Protein AF-A0A2S7PWW0-F1 (afdb_monomer_lite)

Sequence (253 aa):
MRLSTRMGTGMVILLAWMSMGLIGGAHTRVTLGTVRDLTNTTEWCRGRIEEVGGVGWRLRGEGGDGEEGEGAGWMGGGGKAEEQVVLVGRGNDEDAVGVQGDGDGDDERDGVEDTISSVLRILCSDMLLELNKPLSSASSSPAPADQLQEQPNCPLIRKEFSLFLAQTTKFLYAIQERQMRFAWKGDSLVVRELRWLQGLWASRRGNTQDRSFIEQQMELYKGTKCFTNMNREVLRKDVEVVEYLNDLIEMFW

Secondary structure (DSSP, 8-state):
--------SSSSSSSTTSS------------HHHHHHHHHHHHHHHHHHHHSS---------------------------------------------------SHHHHHHHHHHHHHHHHHHHHHHHHHHHS-----------S--------HHHHHHHHHHHHHHHHHHHHHHHHHHHHH---TT-HHHHHHHHHHHHHH-STTSTT---HHHHHHHHHHHHT--S-HIIIIIHHHHHHHHHHHHHHHTT-

Radius of gyration: 26.11 Å; chains: 1; bounding box: 80×60×74 Å

pLDDT: mean 71.91, std 26.62, range [25.7, 98.31]

Structure (mmCIF, N/CA/C/O backbone):
data_AF-A0A2S7PWW0-F1
#
_entry.id   AF-A0A2S7PWW0-F1
#
loop_
_atom_site.group_PDB
_atom_site.id
_atom_site.type_symbol
_atom_site.label_atom_id
_atom_site.label_alt_id
_atom_site.label_comp_id
_atom_site.label_asym_id
_atom_site.label_entity_id
_atom_site.label_seq_id
_atom_site.pdbx_PDB_ins_code
_atom_site.Cartn_x
_atom_site.Cartn_y
_atom_site.Cartn_z
_atom_site.occupancy
_atom_site.B_iso_or_equiv
_atom_site.auth_seq_id
_atom_site.auth_comp_id
_atom_site.auth_asym_id
_atom_site.auth_atom_id
_atom_site.pdbx_PDB_model_num
ATOM 1 N N . MET A 1 1 ? -32.211 -18.420 -34.118 1.00 39.75 1 MET A N 1
ATOM 2 C CA . MET A 1 1 ? -30.735 -18.551 -34.154 1.00 39.75 1 MET A CA 1
ATOM 3 C C . MET A 1 1 ? -30.155 -17.726 -33.012 1.00 39.75 1 MET A C 1
ATOM 5 O O . MET A 1 1 ? -30.765 -16.741 -32.629 1.00 39.75 1 MET A O 1
ATOM 9 N N . ARG A 1 2 ? -29.099 -18.244 -32.382 1.00 36.84 2 ARG A N 1
ATOM 10 C CA . ARG A 1 2 ? -28.698 -18.030 -30.979 1.00 36.84 2 ARG A CA 1
ATOM 11 C C . ARG A 1 2 ? -28.266 -16.588 -30.658 1.00 36.84 2 ARG A C 1
ATOM 13 O O . ARG A 1 2 ? -27.340 -16.090 -31.286 1.00 36.84 2 ARG A O 1
ATOM 20 N N . LEU A 1 3 ? -28.864 -15.986 -29.623 1.00 34.38 3 LEU A N 1
ATOM 21 C CA . LEU A 1 3 ? -28.246 -14.900 -28.856 1.00 34.38 3 LEU A CA 1
ATOM 22 C C . LEU A 1 3 ? -27.281 -15.520 -27.839 1.00 34.38 3 LEU A C 1
ATOM 24 O O . LEU A 1 3 ? -27.671 -16.363 -27.034 1.00 34.38 3 LEU A O 1
ATOM 28 N N . SER A 1 4 ? -26.014 -15.127 -27.928 1.00 34.38 4 SER A N 1
ATOM 29 C CA . SER A 1 4 ? -24.939 -15.544 -27.033 1.00 34.38 4 SER A CA 1
ATOM 30 C C . SER A 1 4 ? -24.890 -14.613 -25.824 1.00 34.38 4 SER A C 1
ATOM 32 O O . SER A 1 4 ? -24.342 -13.517 -25.899 1.00 34.38 4 SER A O 1
ATOM 34 N N . THR A 1 5 ? -25.445 -15.055 -24.701 1.00 44.34 5 THR A N 1
ATOM 35 C CA . THR A 1 5 ? -25.232 -14.464 -23.378 1.00 44.34 5 THR A CA 1
ATOM 36 C C . THR A 1 5 ? -23.873 -14.909 -22.839 1.00 44.34 5 THR A C 1
ATOM 38 O O . THR A 1 5 ? -23.678 -16.070 -22.485 1.00 44.34 5 THR A O 1
ATOM 41 N N . ARG A 1 6 ? -22.923 -13.978 -22.743 1.00 45.56 6 ARG A N 1
ATOM 42 C CA . ARG A 1 6 ? -21.735 -14.111 -21.890 1.00 45.56 6 ARG A CA 1
ATOM 43 C C . ARG A 1 6 ? -21.620 -12.845 -21.047 1.00 45.56 6 ARG A C 1
ATOM 45 O O . ARG A 1 6 ? -21.041 -11.856 -21.467 1.00 45.56 6 ARG A O 1
ATOM 52 N N . MET A 1 7 ? -22.213 -12.892 -19.861 1.00 41.06 7 MET A N 1
ATOM 53 C CA . MET A 1 7 ? -21.976 -11.943 -18.778 1.00 41.06 7 MET A CA 1
ATOM 54 C C . MET A 1 7 ? -21.910 -12.732 -17.470 1.00 41.06 7 MET A C 1
ATOM 56 O O . MET A 1 7 ? -22.788 -13.546 -17.198 1.00 41.06 7 MET A O 1
ATOM 60 N N . GLY A 1 8 ? -20.881 -12.453 -16.667 1.00 40.97 8 GLY A N 1
ATOM 61 C CA . GLY A 1 8 ? -20.998 -12.536 -15.213 1.00 40.97 8 GLY A CA 1
ATOM 62 C C . GLY A 1 8 ? -20.497 -13.801 -14.519 1.00 40.97 8 GLY A C 1
ATOM 63 O O . GLY A 1 8 ? -21.229 -14.371 -13.722 1.00 40.97 8 GLY A O 1
ATOM 64 N N . THR A 1 9 ? -19.240 -14.203 -14.719 1.00 42.94 9 THR A N 1
ATOM 65 C CA . THR A 1 9 ? -18.549 -15.116 -13.779 1.00 42.94 9 THR A CA 1
ATOM 66 C C . THR A 1 9 ? -17.606 -14.404 -12.802 1.00 42.94 9 THR A C 1
ATOM 68 O O . THR A 1 9 ? -17.150 -15.030 -11.853 1.00 42.94 9 THR A O 1
ATOM 71 N N . GLY A 1 10 ? -17.361 -13.097 -12.957 1.00 36.00 10 GLY A N 1
ATOM 72 C CA . GLY A 1 10 ? -16.501 -12.327 -12.041 1.00 36.00 10 GLY A CA 1
ATOM 73 C C . GLY A 1 10 ? -17.194 -11.801 -10.775 1.00 36.00 10 GLY A C 1
ATOM 74 O O . GLY A 1 10 ? -16.535 -11.513 -9.786 1.00 36.00 10 GLY A O 1
ATOM 75 N N . MET A 1 11 ? -18.528 -11.708 -10.767 1.00 39.44 11 MET A N 1
ATOM 76 C CA . MET A 1 11 ? -19.278 -10.963 -9.739 1.00 39.44 11 MET A CA 1
ATOM 77 C C . MET A 1 11 ? -19.936 -11.854 -8.666 1.00 39.44 11 MET A C 1
ATOM 79 O O . MET A 1 11 ? -20.638 -11.364 -7.787 1.00 39.44 11 MET A O 1
ATOM 83 N N . VAL A 1 12 ? -19.721 -13.173 -8.716 1.00 41.09 12 VAL A N 1
ATOM 84 C CA . VAL A 1 12 ? -20.363 -14.131 -7.790 1.00 41.09 12 VAL A CA 1
ATOM 85 C C . VAL A 1 12 ? -19.503 -14.411 -6.548 1.00 41.09 12 VAL A C 1
ATOM 87 O O . VAL A 1 12 ? -20.020 -14.855 -5.527 1.00 41.09 12 VAL A O 1
ATOM 90 N N . ILE A 1 13 ? -18.206 -14.084 -6.568 1.00 44.38 13 ILE A N 1
ATOM 91 C CA . ILE A 1 13 ? -17.299 -14.381 -5.443 1.00 44.38 13 ILE A CA 1
ATOM 92 C C . ILE A 1 13 ? -17.417 -13.348 -4.304 1.00 44.38 13 ILE A C 1
ATOM 94 O O . ILE A 1 13 ? -17.147 -13.678 -3.152 1.00 44.38 13 ILE A O 1
ATOM 98 N N . LEU A 1 14 ? -17.915 -12.137 -4.573 1.00 43.81 14 LEU A N 1
ATOM 99 C CA . LEU A 1 14 ? -17.997 -11.071 -3.563 1.00 43.81 14 LEU A CA 1
ATOM 100 C C . LEU A 1 14 ? -19.217 -11.168 -2.628 1.00 43.81 14 LEU A C 1
ATOM 102 O O . LEU A 1 14 ? -19.197 -10.597 -1.542 1.00 43.81 14 LEU A O 1
ATOM 106 N N . LEU A 1 15 ? -20.268 -11.911 -2.995 1.00 42.09 15 LEU A N 1
ATOM 107 C CA . LEU A 1 15 ? -21.519 -11.952 -2.216 1.00 42.09 15 LEU A CA 1
ATOM 108 C C . LEU A 1 15 ? -21.620 -13.128 -1.229 1.00 42.09 15 LEU A C 1
ATOM 110 O O . LEU A 1 15 ? -22.487 -13.114 -0.359 1.00 42.09 15 LEU A O 1
ATOM 114 N N . ALA A 1 16 ? -20.721 -14.114 -1.298 1.00 39.91 16 ALA A N 1
ATOM 115 C CA . ALA A 1 16 ? -20.752 -15.291 -0.420 1.00 39.91 16 ALA A CA 1
ATOM 116 C C . ALA A 1 16 ? -20.093 -15.082 0.965 1.00 39.91 16 ALA A C 1
ATOM 118 O O . ALA A 1 16 ? -20.139 -15.973 1.808 1.00 39.91 16 ALA A O 1
ATOM 119 N N . TRP A 1 17 ? -19.496 -13.914 1.227 1.00 48.19 17 TRP A N 1
ATOM 120 C CA . TRP A 1 17 ? -18.660 -13.667 2.415 1.00 48.19 17 TRP A CA 1
ATOM 121 C C . TRP A 1 17 ? -19.377 -12.994 3.599 1.00 48.19 17 TRP A C 1
ATOM 123 O O . TRP A 1 17 ? -18.786 -12.808 4.658 1.00 48.19 17 TRP A O 1
ATOM 133 N N . MET A 1 18 ? -20.663 -12.662 3.466 1.00 43.97 18 MET A N 1
ATOM 134 C CA . MET A 1 18 ? -21.397 -11.846 4.449 1.00 43.97 18 MET A CA 1
ATOM 135 C C . MET A 1 18 ? -22.146 -12.633 5.545 1.00 43.97 18 MET A C 1
ATOM 137 O O . MET A 1 18 ? -22.865 -12.021 6.330 1.00 43.97 18 MET A O 1
ATOM 141 N N . SER A 1 19 ? -22.026 -13.965 5.640 1.00 38.03 19 SER A N 1
ATOM 142 C CA . SER A 1 19 ? -22.980 -14.763 6.447 1.00 38.03 19 SER A CA 1
ATOM 143 C C . SER A 1 19 ? -22.415 -15.579 7.616 1.00 38.03 19 SER A C 1
ATOM 145 O O . SER A 1 19 ? -23.190 -16.274 8.267 1.00 38.03 19 SER A O 1
ATOM 147 N N . MET A 1 20 ? -21.126 -15.503 7.957 1.00 42.31 20 MET A N 1
ATOM 148 C CA . MET A 1 20 ? -20.597 -16.222 9.131 1.00 42.31 20 MET A CA 1
ATOM 149 C C . MET A 1 20 ? -19.603 -15.374 9.928 1.00 42.31 20 MET A C 1
ATOM 151 O O . MET A 1 20 ? -18.445 -15.240 9.548 1.00 42.31 20 MET A O 1
ATOM 155 N N . GLY A 1 21 ? -20.055 -14.812 11.054 1.00 37.16 21 GLY A N 1
ATOM 156 C CA . GLY A 1 21 ? -19.189 -14.052 11.962 1.00 37.16 21 GLY A CA 1
ATOM 157 C C . GLY A 1 21 ? -19.894 -13.430 13.171 1.00 37.16 21 GLY A C 1
ATOM 158 O O . GLY A 1 21 ? -19.617 -12.285 13.515 1.00 37.16 21 GLY A O 1
ATOM 159 N N . LEU A 1 22 ? -20.823 -14.152 13.804 1.00 46.62 22 LEU A N 1
ATOM 160 C CA . LEU A 1 22 ? -21.421 -13.795 15.097 1.00 46.62 22 LEU A CA 1
ATOM 161 C C . LEU A 1 22 ? -20.889 -14.763 16.166 1.00 46.62 22 LEU A C 1
ATOM 163 O O . LEU A 1 22 ? -21.436 -15.846 16.298 1.00 46.62 22 LEU A O 1
ATOM 167 N N . ILE A 1 23 ? -19.800 -14.366 16.839 1.00 44.88 23 ILE A N 1
ATOM 168 C CA . ILE A 1 23 ? -19.262 -14.699 18.187 1.00 44.88 23 ILE A CA 1
ATOM 169 C C . ILE A 1 23 ? -17.974 -13.837 18.243 1.00 44.88 23 ILE A C 1
ATOM 171 O O . ILE A 1 23 ? -17.085 -14.025 17.427 1.00 44.88 23 ILE A O 1
ATOM 175 N N . GLY A 1 24 ? -17.884 -12.718 18.964 1.00 34.72 24 GLY A N 1
ATOM 176 C CA . GLY A 1 24 ? -17.762 -12.656 20.419 1.00 34.72 24 GLY A CA 1
ATOM 177 C C . GLY A 1 24 ? -16.279 -12.692 20.831 1.00 34.72 24 GLY A C 1
ATOM 178 O O . GLY A 1 24 ? -15.734 -13.776 20.972 1.00 34.72 24 GLY A O 1
ATOM 179 N N . GLY A 1 25 ? -15.646 -11.527 21.044 1.00 35.50 25 GLY A N 1
ATOM 180 C CA . GLY A 1 25 ? -14.338 -11.411 21.719 1.00 35.50 25 GLY A CA 1
ATOM 181 C C . GLY A 1 25 ? -13.192 -10.833 20.871 1.00 35.50 25 GLY A C 1
ATOM 182 O O . GLY A 1 25 ? -12.673 -11.487 19.978 1.00 35.50 25 GLY A O 1
ATOM 183 N N . ALA A 1 26 ? -12.804 -9.599 21.202 1.00 45.72 26 ALA A N 1
ATOM 184 C CA . ALA A 1 26 ? -11.728 -8.767 20.655 1.00 45.72 26 ALA A CA 1
ATOM 185 C C . ALA A 1 26 ? -10.434 -9.488 20.238 1.00 45.72 26 ALA A C 1
ATOM 187 O O . ALA A 1 26 ? -9.599 -9.745 21.100 1.00 45.72 26 ALA A O 1
ATOM 188 N N . HIS A 1 27 ? -10.194 -9.694 18.938 1.00 47.78 27 HIS A N 1
ATOM 189 C CA . HIS A 1 27 ? -8.904 -10.189 18.438 1.00 47.78 27 HIS A CA 1
ATOM 190 C C . HIS A 1 27 ? -8.465 -9.489 17.139 1.00 47.78 27 HIS A C 1
ATOM 192 O O . HIS A 1 27 ? -8.493 -10.077 16.056 1.00 47.78 27 HIS A O 1
ATOM 198 N N . THR A 1 28 ? -8.022 -8.236 17.244 1.00 55.50 28 THR A N 1
ATOM 199 C CA . THR A 1 28 ? -7.294 -7.543 16.165 1.00 55.50 28 THR A CA 1
ATOM 200 C C . THR A 1 28 ? -5.857 -7.329 16.555 1.00 55.50 28 THR A C 1
ATOM 202 O O . THR A 1 28 ? -5.586 -6.756 17.607 1.00 55.50 28 THR A O 1
ATOM 205 N N . ARG A 1 29 ? -4.941 -7.818 15.719 1.00 71.44 29 ARG A N 1
ATOM 206 C CA . ARG A 1 29 ? -3.497 -7.715 15.951 1.00 71.44 29 ARG A CA 1
ATOM 207 C C . ARG A 1 29 ? -2.926 -6.449 15.323 1.00 71.44 29 ARG A C 1
ATOM 209 O O . ARG A 1 29 ? -2.027 -5.853 15.904 1.00 71.44 29 ARG A O 1
ATOM 216 N N . VAL A 1 30 ? -3.506 -5.996 14.208 1.00 80.88 30 VAL A N 1
ATOM 217 C CA . VAL A 1 30 ? -3.310 -4.624 13.731 1.00 80.88 30 VAL A CA 1
ATOM 218 C C . VAL A 1 30 ? -3.832 -3.676 14.806 1.00 80.88 30 VAL A C 1
ATOM 220 O O . VAL A 1 30 ? -5.005 -3.721 15.180 1.00 80.88 30 VAL A O 1
ATOM 223 N N . THR A 1 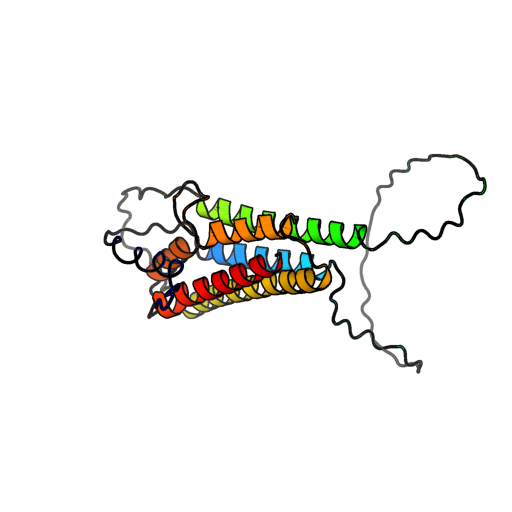31 ? -2.936 -2.846 15.329 1.00 87.00 31 THR A N 1
ATOM 224 C CA . THR A 1 31 ? -3.242 -1.801 16.311 1.00 87.00 31 THR A CA 1
ATOM 225 C C . THR A 1 31 ? -3.231 -0.426 15.646 1.00 87.00 31 THR A C 1
ATOM 227 O O . THR A 1 31 ? -2.768 -0.273 14.519 1.00 87.00 31 THR A O 1
ATOM 230 N N . LEU A 1 32 ? -3.678 0.615 16.355 1.00 87.75 32 LEU A N 1
ATOM 231 C CA . LEU A 1 32 ? -3.484 1.993 15.882 1.00 87.75 32 LEU A CA 1
ATOM 232 C C . LEU A 1 32 ? -1.993 2.337 15.713 1.00 87.75 32 LEU A C 1
ATOM 234 O O . LEU A 1 32 ? -1.643 3.069 14.796 1.00 87.75 32 LEU A O 1
ATOM 238 N N . GLY A 1 33 ? -1.117 1.775 16.560 1.00 87.56 33 GLY A N 1
ATOM 239 C CA . GLY A 1 33 ? 0.337 1.894 16.408 1.00 87.56 33 GLY A CA 1
ATOM 240 C C . GLY A 1 33 ? 0.813 1.282 15.093 1.00 87.56 33 GLY A C 1
ATOM 241 O O . GLY A 1 33 ? 1.437 1.970 14.300 1.00 87.56 33 GLY A O 1
ATOM 242 N N . THR A 1 34 ? 0.376 0.054 14.800 1.00 89.56 34 THR A N 1
ATOM 243 C CA . THR A 1 34 ? 0.642 -0.621 13.522 1.00 89.56 34 THR A CA 1
ATOM 244 C C . THR A 1 34 ? 0.226 0.231 12.320 1.00 89.56 34 THR A C 1
ATOM 246 O O . THR A 1 34 ? 0.978 0.350 11.361 1.00 89.56 34 THR A O 1
ATOM 249 N N . VAL A 1 35 ? -0.963 0.844 12.359 1.00 92.50 35 VAL A N 1
ATOM 250 C CA . VAL A 1 35 ? -1.439 1.704 11.261 1.00 92.50 35 VAL A CA 1
ATOM 251 C C . VAL A 1 35 ? -0.535 2.926 11.088 1.00 92.50 35 VAL A C 1
ATOM 253 O O . VAL A 1 35 ? -0.212 3.281 9.957 1.00 92.50 35 VAL A O 1
ATOM 256 N N . ARG A 1 36 ? -0.080 3.555 12.179 1.00 94.88 36 ARG A N 1
ATOM 257 C CA . ARG A 1 36 ? 0.878 4.674 12.113 1.00 94.88 36 ARG A CA 1
ATOM 258 C C . ARG A 1 36 ? 2.227 4.236 11.552 1.00 94.88 36 ARG A C 1
ATOM 260 O O . ARG A 1 36 ? 2.752 4.917 10.678 1.00 94.88 36 ARG A O 1
ATOM 267 N N . ASP A 1 37 ? 2.753 3.107 12.008 1.00 94.81 37 ASP A N 1
ATOM 268 C CA . ASP A 1 37 ? 4.044 2.588 11.553 1.00 94.81 37 ASP A CA 1
ATOM 269 C C . ASP A 1 37 ? 3.991 2.257 10.059 1.00 94.81 37 ASP A C 1
ATOM 271 O O . ASP A 1 37 ? 4.813 2.752 9.293 1.00 94.81 37 ASP A O 1
ATOM 275 N N . LEU A 1 38 ? 2.947 1.551 9.609 1.00 95.38 38 LEU A N 1
ATOM 276 C CA . LEU A 1 38 ? 2.727 1.277 8.187 1.00 95.38 38 LEU A CA 1
ATOM 277 C C . LEU A 1 38 ? 2.505 2.557 7.373 1.00 95.38 38 LEU A C 1
ATOM 279 O O . LEU A 1 38 ? 2.940 2.622 6.225 1.00 95.38 38 LEU A O 1
ATOM 283 N N . THR A 1 39 ? 1.870 3.588 7.942 1.00 97.44 39 THR A N 1
ATOM 284 C CA . THR A 1 39 ? 1.746 4.907 7.293 1.00 97.44 39 THR A CA 1
ATOM 285 C C . THR A 1 39 ? 3.123 5.519 7.050 1.00 97.44 39 THR A C 1
ATOM 287 O O . THR A 1 39 ? 3.409 5.944 5.932 1.00 97.44 39 THR A O 1
ATOM 290 N N . ASN A 1 40 ? 3.984 5.521 8.070 1.00 97.00 40 ASN A N 1
ATOM 291 C CA . ASN A 1 40 ? 5.337 6.067 7.986 1.00 97.00 40 ASN A CA 1
ATOM 292 C C . ASN A 1 40 ? 6.206 5.264 7.007 1.00 97.00 40 ASN A C 1
ATOM 294 O O . ASN A 1 40 ? 6.883 5.859 6.169 1.00 97.00 40 ASN A O 1
ATOM 298 N N . THR A 1 41 ? 6.147 3.927 7.056 1.00 96.69 41 THR A N 1
ATOM 299 C CA . THR A 1 41 ? 6.836 3.054 6.091 1.00 96.69 41 THR A CA 1
ATOM 300 C C . THR A 1 41 ? 6.363 3.348 4.671 1.00 96.69 41 THR A C 1
ATOM 302 O O . THR A 1 41 ? 7.184 3.536 3.780 1.00 96.69 41 THR A O 1
ATOM 305 N N . THR A 1 42 ? 5.051 3.459 4.452 1.00 96.38 42 THR A N 1
ATOM 306 C CA . THR A 1 42 ? 4.476 3.757 3.130 1.00 96.38 42 THR A CA 1
ATOM 307 C C . THR A 1 42 ? 4.954 5.110 2.597 1.00 96.38 42 THR A C 1
ATOM 309 O O . THR A 1 42 ? 5.324 5.225 1.428 1.00 96.38 42 THR A O 1
ATOM 312 N N . GLU A 1 43 ? 4.981 6.137 3.448 1.00 97.19 43 GLU A N 1
ATOM 313 C CA . GLU A 1 43 ? 5.484 7.463 3.087 1.00 97.19 43 GLU A CA 1
ATOM 314 C C . GLU A 1 43 ? 6.980 7.439 2.745 1.00 97.19 43 GLU A C 1
ATOM 316 O O . GLU A 1 43 ? 7.384 8.015 1.732 1.00 97.19 43 GLU A O 1
ATOM 321 N N . TRP A 1 44 ? 7.789 6.732 3.535 1.00 96.75 44 TRP A N 1
ATOM 322 C CA . TRP A 1 44 ? 9.214 6.548 3.265 1.00 96.75 44 TRP A CA 1
ATOM 323 C C . TRP A 1 44 ? 9.453 5.800 1.944 1.00 96.75 44 TRP A C 1
ATOM 325 O O . TRP A 1 44 ? 10.228 6.264 1.104 1.00 96.75 44 TRP A O 1
ATOM 335 N N . CYS A 1 45 ? 8.739 4.693 1.711 1.00 96.38 45 CYS A N 1
ATOM 336 C CA . CYS A 1 45 ? 8.803 3.926 0.466 1.00 96.38 45 CYS A CA 1
ATOM 337 C C . CYS A 1 45 ? 8.455 4.803 -0.741 1.00 96.38 45 CYS A C 1
ATOM 339 O O . CYS A 1 45 ? 9.155 4.755 -1.749 1.00 96.38 45 CYS A O 1
ATOM 341 N N . ARG A 1 46 ? 7.418 5.645 -0.636 1.00 96.31 46 ARG A N 1
ATOM 342 C CA . ARG A 1 46 ? 7.055 6.604 -1.690 1.00 96.31 46 ARG A CA 1
ATOM 343 C C . ARG A 1 46 ? 8.195 7.575 -1.988 1.00 96.31 46 ARG A C 1
ATOM 345 O O . ARG A 1 46 ? 8.531 7.744 -3.155 1.00 96.31 46 ARG A O 1
ATOM 352 N N . GLY A 1 47 ? 8.807 8.169 -0.961 1.00 94.62 47 GLY A N 1
ATOM 353 C CA . GLY A 1 47 ? 9.937 9.090 -1.137 1.00 94.62 47 GLY A CA 1
ATOM 354 C C . GLY A 1 47 ? 11.086 8.459 -1.929 1.00 94.62 47 GLY A C 1
ATOM 355 O O . GLY A 1 47 ? 11.610 9.068 -2.857 1.00 94.62 47 GLY A O 1
ATOM 356 N N . ARG A 1 48 ? 11.396 7.187 -1.655 1.00 94.62 48 ARG A N 1
ATOM 357 C CA . ARG A 1 48 ? 12.415 6.422 -2.394 1.00 94.62 48 ARG A CA 1
ATOM 358 C C . ARG A 1 48 ? 12.066 6.214 -3.869 1.00 94.62 48 ARG A C 1
ATOM 360 O O . ARG A 1 48 ? 12.958 6.278 -4.706 1.00 94.62 48 ARG A O 1
ATOM 367 N N . ILE A 1 49 ? 10.792 5.983 -4.197 1.00 93.69 49 ILE A N 1
ATOM 368 C CA . ILE A 1 49 ? 10.325 5.882 -5.593 1.00 93.69 49 ILE A CA 1
ATOM 369 C C . ILE A 1 49 ? 10.406 7.242 -6.292 1.00 93.69 49 ILE A C 1
ATOM 371 O O . ILE A 1 49 ? 10.748 7.320 -7.470 1.00 93.69 49 ILE A O 1
ATOM 375 N N . GLU A 1 50 ? 10.083 8.318 -5.578 1.00 91.75 50 GLU A N 1
ATOM 376 C CA . GLU A 1 50 ? 10.106 9.679 -6.116 1.00 91.75 50 GLU A CA 1
ATOM 377 C C . GLU A 1 50 ? 11.530 10.159 -6.440 1.00 91.75 50 GLU A C 1
ATOM 379 O O . GLU A 1 50 ? 11.714 10.879 -7.422 1.00 91.75 50 GLU A O 1
ATOM 384 N N . GLU A 1 51 ? 12.529 9.706 -5.677 1.00 88.69 51 GLU A N 1
ATOM 385 C CA . GLU A 1 51 ? 13.958 9.957 -5.917 1.00 88.69 51 GLU A CA 1
ATOM 386 C C . GLU A 1 51 ? 14.495 9.273 -7.185 1.00 88.69 51 GLU A C 1
ATOM 388 O O . GLU A 1 51 ? 15.437 9.780 -7.795 1.00 88.69 51 GLU A O 1
ATOM 393 N N . VAL A 1 52 ? 13.902 8.148 -7.600 1.00 84.06 52 VAL A N 1
ATOM 394 C CA . VAL A 1 52 ? 14.353 7.368 -8.762 1.00 84.06 52 VAL A CA 1
ATOM 395 C C . VAL A 1 52 ? 13.458 7.573 -9.988 1.00 84.06 52 VAL A C 1
ATOM 397 O O . VAL A 1 52 ? 12.260 7.865 -9.898 1.00 84.06 52 VAL A O 1
ATOM 400 N N . GLY A 1 53 ? 14.050 7.439 -11.176 1.00 63.75 53 GLY A N 1
ATOM 401 C CA . GLY A 1 53 ? 13.322 7.486 -12.448 1.00 63.75 53 GLY A CA 1
ATOM 402 C C . GLY A 1 53 ? 12.783 8.864 -12.830 1.00 63.75 53 GLY A C 1
ATOM 403 O O . GLY A 1 53 ? 11.880 8.956 -13.661 1.00 63.75 53 GLY A O 1
ATOM 404 N N . GLY A 1 54 ? 13.301 9.929 -12.205 1.00 59.41 54 GLY A N 1
ATOM 405 C CA . GLY A 1 54 ? 13.227 11.310 -12.680 1.00 59.41 54 GLY A CA 1
ATOM 406 C C . GLY A 1 54 ? 11.876 11.755 -13.244 1.00 59.41 54 GLY A C 1
ATOM 407 O O . GLY A 1 54 ? 11.851 12.379 -14.299 1.00 59.41 54 GLY A O 1
ATOM 408 N N . VAL A 1 55 ? 10.750 11.468 -12.584 1.00 54.72 55 VAL A N 1
ATOM 409 C CA . VAL A 1 55 ? 9.420 12.003 -12.973 1.00 54.72 55 VAL A CA 1
ATOM 410 C C . VAL A 1 55 ? 9.190 13.385 -12.340 1.00 54.72 55 VAL A C 1
ATOM 412 O O . VAL A 1 55 ? 8.075 13.808 -12.049 1.00 54.72 55 VAL A O 1
ATOM 415 N N . GLY A 1 56 ? 10.282 14.104 -12.074 1.00 42.69 56 GLY A N 1
ATOM 416 C CA . GLY A 1 56 ? 10.231 15.414 -11.463 1.00 42.69 56 GLY A CA 1
ATOM 417 C C . GLY A 1 56 ? 9.548 16.404 -12.394 1.00 42.69 56 GLY A C 1
ATOM 418 O O . GLY A 1 56 ? 10.141 16.852 -13.371 1.00 42.69 56 GLY A O 1
ATOM 419 N N . TRP A 1 57 ? 8.377 16.876 -11.980 1.00 38.28 57 TRP A N 1
ATOM 420 C CA . TRP A 1 57 ? 7.859 18.230 -12.210 1.00 38.28 57 TRP A CA 1
ATOM 421 C C . TRP A 1 57 ? 8.791 19.278 -11.573 1.00 38.28 57 TRP A C 1
ATOM 423 O O . TRP A 1 57 ? 8.368 20.238 -10.931 1.00 38.28 57 TRP A O 1
ATOM 433 N N . ARG A 1 58 ? 10.106 19.112 -11.749 1.00 38.41 58 ARG A N 1
ATOM 434 C CA . ARG A 1 58 ? 11.071 20.163 -11.508 1.00 38.41 58 ARG A CA 1
ATOM 435 C C . ARG A 1 58 ? 10.783 21.164 -12.614 1.00 38.41 58 ARG A C 1
ATOM 437 O O . ARG A 1 58 ? 11.201 20.972 -13.751 1.00 38.41 58 ARG A O 1
ATOM 444 N N . LEU A 1 59 ? 10.044 22.217 -12.273 1.00 38.66 59 LEU A N 1
ATOM 445 C CA . LEU A 1 59 ? 10.166 23.518 -12.917 1.00 38.66 59 LEU A CA 1
ATOM 446 C C . LEU A 1 59 ? 11.643 23.907 -12.811 1.00 38.66 59 LEU A C 1
ATOM 448 O O . LEU A 1 59 ? 12.067 24.647 -11.927 1.00 38.66 59 LEU A O 1
ATOM 452 N N . ARG A 1 60 ? 12.460 23.318 -13.680 1.00 39.12 60 ARG A N 1
ATOM 453 C CA . ARG A 1 60 ? 13.757 23.829 -14.049 1.00 39.12 60 ARG A CA 1
ATOM 454 C C . ARG A 1 60 ? 13.407 25.064 -14.855 1.00 39.12 60 ARG A C 1
ATOM 456 O O . ARG A 1 60 ? 13.187 24.974 -16.055 1.00 39.12 60 ARG A O 1
ATOM 463 N N . GLY A 1 61 ? 13.232 26.175 -14.140 1.00 35.88 61 GLY A N 1
ATOM 464 C CA . GLY A 1 61 ? 13.285 27.492 -14.741 1.00 35.88 61 GLY A CA 1
ATOM 465 C C . GLY A 1 61 ? 14.560 27.523 -15.566 1.00 35.88 61 GLY A C 1
ATOM 466 O O . GLY A 1 61 ? 15.662 27.412 -15.025 1.00 35.88 61 GLY A O 1
ATOM 467 N N . GLU A 1 62 ? 14.379 27.522 -16.879 1.00 39.91 62 GLU A N 1
ATOM 468 C CA . GLU A 1 62 ? 15.423 27.868 -17.819 1.00 39.91 62 GLU A CA 1
ATOM 469 C C . GLU A 1 62 ? 15.968 29.239 -17.423 1.00 39.91 62 GLU A C 1
ATOM 471 O O . GLU A 1 62 ? 15.225 30.124 -16.990 1.00 39.91 62 GLU A O 1
ATOM 476 N N . GLY A 1 63 ? 17.291 29.353 -17.494 1.00 34.94 63 GLY A N 1
ATOM 477 C CA . GLY A 1 63 ? 18.026 30.535 -17.090 1.00 34.94 63 GLY A CA 1
ATOM 478 C C . GLY A 1 63 ? 17.513 31.788 -17.789 1.00 34.94 63 GLY A C 1
ATOM 479 O O . GLY A 1 63 ? 17.384 31.833 -19.010 1.00 34.94 63 GLY A O 1
ATOM 480 N N . GLY A 1 64 ? 17.253 32.806 -16.979 1.00 32.72 64 GLY A N 1
ATOM 481 C CA . GLY A 1 64 ? 17.307 34.196 -17.385 1.00 32.72 64 GLY A CA 1
ATOM 482 C C . GLY A 1 64 ? 18.411 34.844 -16.568 1.00 32.72 64 GLY A C 1
ATOM 483 O O . GLY A 1 64 ? 18.281 34.985 -15.354 1.00 32.72 64 GLY A O 1
ATOM 484 N N . ASP A 1 65 ? 19.508 35.161 -17.238 1.00 43.44 65 ASP A N 1
ATOM 485 C CA . ASP A 1 65 ? 20.631 35.918 -16.703 1.00 43.44 65 ASP A CA 1
ATOM 486 C C . ASP A 1 65 ? 20.135 37.295 -16.231 1.00 43.44 65 ASP A C 1
ATOM 488 O O . ASP A 1 65 ? 19.443 37.989 -16.978 1.00 43.44 65 ASP A O 1
ATOM 492 N N . GLY A 1 66 ? 20.469 37.706 -15.004 1.00 36.06 66 GLY A N 1
ATOM 493 C CA . GLY A 1 66 ? 20.094 39.039 -14.526 1.00 36.06 66 GLY A CA 1
ATOM 494 C C . GLY A 1 66 ? 20.280 39.278 -13.030 1.00 36.06 66 GLY A C 1
ATOM 495 O O . GLY A 1 66 ? 19.356 39.072 -12.259 1.00 36.06 66 GLY A O 1
ATOM 496 N N . GLU A 1 67 ? 21.478 39.759 -12.694 1.00 36.12 67 GLU A N 1
ATOM 497 C CA . GLU A 1 67 ? 21.787 40.773 -11.669 1.00 36.12 67 GLU A CA 1
ATOM 498 C C . GLU A 1 67 ? 21.497 40.527 -10.166 1.00 36.12 67 GLU A C 1
ATOM 500 O O . GLU A 1 67 ? 20.380 40.336 -9.703 1.00 36.12 67 GLU A O 1
ATOM 505 N N . GLU A 1 68 ? 22.612 40.596 -9.426 1.00 38.62 68 GLU A N 1
ATOM 506 C CA . GLU A 1 68 ? 22.871 41.134 -8.079 1.00 38.62 68 GLU A CA 1
ATOM 507 C C . GLU A 1 68 ? 21.703 41.507 -7.142 1.00 38.62 68 GLU A C 1
ATOM 509 O O . GLU A 1 68 ? 20.846 42.327 -7.460 1.00 38.62 68 GLU A O 1
ATOM 514 N N . GLY A 1 69 ? 21.801 41.051 -5.881 1.00 30.22 69 GLY A N 1
ATOM 515 C CA . GLY A 1 69 ? 21.091 41.688 -4.767 1.00 30.22 69 GLY A CA 1
ATOM 516 C C . GLY A 1 69 ? 20.966 40.866 -3.481 1.00 30.22 69 GLY A C 1
ATOM 517 O O . GLY A 1 69 ? 19.947 40.233 -3.258 1.00 30.22 69 GLY A O 1
ATOM 518 N N . GLU A 1 70 ? 22.007 40.924 -2.646 1.00 32.66 70 GLU A N 1
ATOM 519 C CA . GLU A 1 70 ? 21.992 40.951 -1.168 1.00 32.66 70 GLU A CA 1
ATOM 520 C C . GLU A 1 70 ? 21.085 40.001 -0.338 1.00 32.66 70 GLU A C 1
ATOM 522 O O . GLU A 1 70 ? 19.870 40.148 -0.262 1.00 32.66 70 GLU A O 1
ATOM 527 N N . GLY A 1 71 ? 21.730 39.214 0.538 1.00 29.56 71 GLY A N 1
ATOM 528 C CA . GLY A 1 71 ? 21.418 39.312 1.974 1.00 29.56 71 GLY A CA 1
ATOM 529 C C . GLY A 1 71 ? 20.984 38.047 2.734 1.00 29.56 71 GLY A C 1
ATOM 530 O O . GLY A 1 71 ? 19.946 37.462 2.462 1.00 29.56 71 GLY A O 1
ATOM 531 N N . ALA A 1 72 ? 21.744 37.769 3.806 1.00 32.84 72 ALA A N 1
ATOM 532 C CA . ALA A 1 72 ? 21.508 36.853 4.937 1.00 32.84 72 ALA A CA 1
ATOM 533 C C . ALA A 1 72 ? 21.607 35.337 4.635 1.00 32.84 72 ALA A C 1
ATOM 535 O O . ALA A 1 72 ? 20.761 34.754 3.979 1.00 32.84 72 ALA A O 1
ATOM 536 N N . GLY A 1 73 ? 22.600 34.574 5.100 1.00 28.31 73 GLY A N 1
ATOM 537 C CA . GLY A 1 73 ? 23.431 34.721 6.294 1.00 28.31 73 GLY A CA 1
ATOM 538 C C . GLY A 1 73 ? 22.971 33.754 7.386 1.00 28.31 73 GLY A C 1
ATOM 539 O O . GLY A 1 73 ? 22.279 34.177 8.298 1.00 28.31 73 GLY A O 1
ATOM 540 N N . TRP A 1 74 ? 23.388 32.484 7.311 1.00 34.12 74 TRP A N 1
ATOM 541 C CA . TRP A 1 74 ? 23.468 31.576 8.464 1.00 34.12 74 TRP A CA 1
ATOM 542 C C . TRP A 1 74 ? 24.762 30.762 8.369 1.00 34.12 74 TRP A C 1
ATOM 544 O O . TRP A 1 74 ? 24.871 29.783 7.636 1.00 34.12 74 TRP A O 1
ATOM 554 N N . MET A 1 75 ? 25.770 31.236 9.101 1.00 27.31 75 MET A N 1
ATOM 555 C CA . MET A 1 75 ? 26.945 30.468 9.496 1.00 27.31 75 MET A CA 1
ATOM 556 C C . MET A 1 75 ? 26.573 29.511 10.633 1.00 27.31 75 MET A C 1
ATOM 558 O O . MET A 1 75 ? 25.847 29.903 11.544 1.00 27.31 75 MET A O 1
ATOM 562 N N . GLY A 1 76 ? 27.227 28.347 10.674 1.00 28.50 76 GLY A N 1
ATOM 563 C CA . GLY A 1 76 ? 27.878 27.944 11.924 1.00 28.50 76 GLY A CA 1
ATOM 564 C C . GLY A 1 76 ? 27.831 26.468 12.317 1.00 28.50 76 GLY A C 1
ATOM 565 O O . GLY A 1 76 ? 26.893 26.042 12.976 1.00 28.50 76 GLY A O 1
ATOM 566 N N . GLY A 1 77 ? 28.956 25.779 12.070 1.00 26.22 77 GLY A N 1
ATOM 567 C CA . GLY A 1 77 ? 29.518 24.737 12.950 1.00 26.22 77 GLY A CA 1
ATOM 568 C C . GLY A 1 77 ? 29.295 23.292 12.482 1.00 26.22 77 GLY A C 1
ATOM 569 O O . GLY A 1 77 ? 28.163 22.849 12.413 1.00 26.22 77 GLY A O 1
ATOM 570 N N . GLY A 1 78 ? 30.286 22.457 12.153 1.00 25.70 78 GLY A N 1
ATOM 571 C CA . GLY A 1 78 ? 31.735 22.515 12.352 1.00 25.70 78 GLY A CA 1
ATOM 572 C C . GLY A 1 78 ? 32.222 21.353 13.234 1.00 25.70 78 GLY A C 1
ATOM 573 O O . GLY A 1 78 ? 31.957 21.360 14.429 1.00 25.70 78 GLY A O 1
ATOM 574 N N . GLY A 1 79 ? 33.003 20.425 12.654 1.00 27.08 79 GLY A N 1
ATOM 575 C CA . GLY A 1 79 ? 33.989 19.596 13.376 1.00 27.08 79 GLY A CA 1
ATOM 576 C C . GLY A 1 79 ? 33.864 18.070 13.230 1.00 27.08 79 GLY A C 1
ATOM 577 O O . GLY A 1 79 ? 33.062 17.476 13.932 1.00 27.08 79 GLY A O 1
ATOM 578 N N . LYS A 1 80 ? 34.686 17.462 12.346 1.00 30.78 80 LYS A N 1
ATOM 579 C CA . LYS A 1 80 ? 35.813 16.517 12.631 1.00 30.78 80 LYS A CA 1
ATOM 580 C C . LYS A 1 80 ? 35.391 15.060 12.942 1.00 30.78 80 LYS A C 1
ATOM 582 O O . LYS A 1 80 ? 34.469 14.860 13.706 1.00 30.78 80 LYS A O 1
ATOM 587 N N . ALA A 1 81 ? 36.034 13.991 12.465 1.00 31.30 81 ALA A N 1
ATOM 588 C CA . ALA A 1 81 ? 37.254 13.786 11.683 1.00 31.30 81 ALA A CA 1
ATOM 589 C C . ALA A 1 81 ? 37.237 12.367 11.055 1.00 31.30 81 ALA A C 1
ATOM 591 O O . ALA A 1 81 ? 36.602 11.472 11.596 1.00 31.30 81 ALA A O 1
ATOM 592 N N . GLU A 1 82 ? 37.942 12.243 9.924 1.00 31.42 82 GLU A N 1
ATOM 593 C CA . GLU A 1 82 ? 38.811 11.136 9.472 1.00 31.42 82 GLU A CA 1
ATOM 594 C C . GLU A 1 82 ? 38.394 9.666 9.681 1.00 31.42 82 GLU A C 1
ATOM 596 O O . GLU A 1 82 ? 38.402 9.174 10.799 1.00 31.42 82 GLU A O 1
ATOM 601 N N . GLU A 1 83 ? 38.267 8.919 8.572 1.00 29.20 83 GLU A N 1
ATOM 602 C 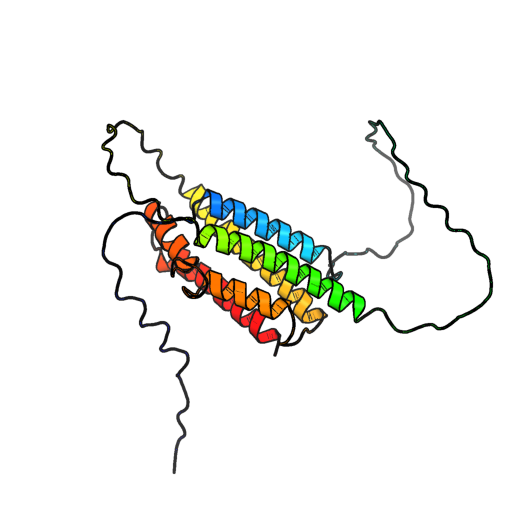CA . GLU A 1 83 ? 39.150 7.766 8.312 1.00 29.20 83 GLU A CA 1
ATOM 603 C C . GLU A 1 83 ? 39.246 7.489 6.796 1.00 29.20 83 GLU A C 1
ATOM 605 O O . GLU A 1 83 ? 38.253 7.236 6.115 1.00 29.20 83 GLU A O 1
ATOM 610 N N . GLN A 1 84 ? 40.465 7.609 6.260 1.00 26.81 84 GLN A N 1
ATOM 611 C CA . GLN A 1 84 ? 40.857 7.211 4.907 1.00 26.81 84 GLN A CA 1
ATOM 612 C C . GLN A 1 84 ? 41.187 5.718 4.893 1.00 26.81 84 GLN A C 1
ATOM 614 O O . GLN A 1 84 ? 41.981 5.264 5.712 1.00 26.81 84 GLN A O 1
ATOM 619 N N . VAL A 1 85 ? 40.732 5.000 3.864 1.00 30.11 85 VAL A N 1
ATOM 620 C CA . VAL A 1 85 ? 41.428 3.799 3.388 1.00 30.11 85 VAL A CA 1
ATOM 621 C C . VAL A 1 85 ? 41.736 3.980 1.909 1.00 30.11 85 VAL A C 1
ATOM 623 O O . VAL A 1 85 ? 40.861 3.997 1.048 1.00 30.11 85 VAL A O 1
ATOM 626 N N . VAL A 1 86 ? 43.028 4.156 1.656 1.00 28.23 86 VAL A N 1
ATOM 627 C CA . VAL A 1 86 ? 43.677 4.192 0.351 1.00 28.23 86 VAL A CA 1
ATOM 628 C C . VAL A 1 86 ? 43.901 2.752 -0.113 1.00 28.23 86 VAL A C 1
ATOM 630 O O . VAL A 1 86 ? 44.550 1.979 0.588 1.00 28.23 86 VAL A O 1
ATOM 633 N N . LEU A 1 87 ? 43.453 2.409 -1.321 1.00 32.69 87 LEU A N 1
ATOM 634 C CA . LEU A 1 87 ? 44.016 1.291 -2.080 1.00 32.69 87 LEU A CA 1
ATOM 635 C C . LEU A 1 87 ? 44.531 1.811 -3.422 1.00 32.69 87 LEU A C 1
ATOM 637 O O . LEU A 1 87 ? 43.775 2.160 -4.323 1.00 32.69 87 LEU A O 1
ATOM 641 N N . VAL A 1 88 ? 45.859 1.887 -3.503 1.00 32.12 88 VAL A N 1
ATOM 642 C CA . VAL A 1 88 ? 46.630 2.193 -4.707 1.00 32.12 88 VAL A CA 1
ATOM 643 C C . VAL A 1 88 ? 46.615 0.969 -5.622 1.00 32.12 88 VAL A C 1
ATOM 645 O O . VAL A 1 88 ? 47.120 -0.088 -5.250 1.00 32.12 88 VAL A O 1
ATOM 648 N N . GLY A 1 89 ? 46.102 1.139 -6.838 1.00 31.16 89 GLY A N 1
ATOM 649 C CA . GLY A 1 89 ? 46.312 0.239 -7.970 1.00 31.16 89 GLY A CA 1
ATOM 650 C C . GLY A 1 89 ? 46.828 1.052 -9.154 1.00 31.16 89 GLY A C 1
ATOM 651 O O . GLY A 1 89 ? 46.133 1.914 -9.673 1.00 31.16 89 GLY A O 1
ATOM 652 N N . ARG A 1 90 ? 48.088 0.820 -9.516 1.00 30.30 90 ARG A N 1
ATOM 653 C CA . ARG A 1 90 ? 48.897 1.533 -10.512 1.00 30.30 90 ARG A CA 1
ATOM 654 C C . ARG A 1 90 ? 48.870 0.768 -11.839 1.00 30.30 90 ARG A C 1
ATOM 656 O O . ARG A 1 90 ? 49.124 -0.432 -11.813 1.00 30.30 90 ARG A O 1
ATOM 663 N N . GLY A 1 91 ? 48.689 1.451 -12.973 1.00 29.97 91 GLY A N 1
ATOM 664 C CA . GLY A 1 91 ? 48.944 0.859 -14.294 1.00 29.97 91 GLY A CA 1
ATOM 665 C C . GLY A 1 91 ? 48.411 1.647 -15.494 1.00 29.97 91 GLY A C 1
ATOM 666 O O . GLY A 1 91 ? 47.263 1.459 -15.857 1.00 29.97 91 GLY A O 1
ATOM 667 N N . ASN A 1 92 ? 49.291 2.492 -16.040 1.00 33.66 92 ASN A N 1
ATOM 668 C CA . ASN A 1 92 ? 49.521 2.962 -17.416 1.00 33.66 92 ASN A CA 1
ATOM 669 C C . ASN A 1 92 ? 48.418 3.042 -18.490 1.00 33.66 92 ASN A C 1
ATOM 671 O O . ASN A 1 92 ? 47.631 2.131 -18.719 1.00 33.66 92 ASN A O 1
ATOM 675 N N . ASP A 1 93 ? 48.562 4.147 -19.221 1.00 37.06 93 ASP A N 1
ATOM 676 C CA . ASP A 1 93 ? 48.023 4.542 -20.518 1.00 37.06 93 ASP A CA 1
ATOM 677 C C . ASP A 1 93 ? 48.049 3.436 -21.589 1.00 37.06 93 ASP A C 1
ATOM 679 O O . ASP A 1 93 ? 49.014 2.677 -21.667 1.00 37.06 93 ASP A O 1
ATOM 683 N N . GLU A 1 94 ? 47.017 3.395 -22.439 1.00 38.12 94 GLU A N 1
ATOM 684 C CA . GLU A 1 94 ? 47.123 3.601 -23.896 1.00 38.12 94 GLU A CA 1
ATOM 685 C C . GLU A 1 94 ? 45.748 3.434 -24.576 1.00 38.12 94 GLU A C 1
ATOM 687 O O . GLU A 1 94 ? 45.001 2.489 -24.328 1.00 38.12 94 GLU A O 1
ATOM 692 N N . ASP A 1 95 ? 45.437 4.428 -25.407 1.00 40.38 95 ASP A N 1
ATOM 693 C CA . ASP A 1 95 ? 44.431 4.520 -26.466 1.00 40.38 95 ASP A CA 1
ATOM 694 C C . ASP A 1 95 ? 43.548 3.296 -26.753 1.00 40.38 95 ASP A C 1
ATOM 696 O O . ASP A 1 95 ? 43.964 2.354 -27.425 1.00 40.38 95 ASP A O 1
ATOM 700 N N . ALA A 1 96 ? 42.257 3.406 -26.422 1.00 40.22 96 ALA A N 1
ATOM 701 C CA . ALA A 1 96 ? 41.191 2.872 -27.264 1.00 40.22 96 ALA A CA 1
ATOM 702 C C . ALA A 1 96 ? 39.813 3.453 -26.893 1.00 40.22 96 ALA A C 1
ATOM 704 O O . ALA A 1 96 ? 39.499 3.690 -25.731 1.00 40.22 96 ALA A O 1
ATOM 705 N N . VAL A 1 97 ? 38.954 3.514 -27.915 1.00 39.88 97 VAL A N 1
ATOM 706 C CA . VAL A 1 97 ? 37.482 3.467 -27.836 1.00 39.88 97 VAL A CA 1
ATOM 707 C C . VAL A 1 97 ? 36.749 4.810 -27.709 1.00 39.88 97 VAL A C 1
ATOM 709 O O . VAL A 1 97 ? 36.077 5.111 -26.731 1.00 39.88 97 VAL A O 1
ATOM 712 N N . GLY A 1 98 ? 36.728 5.554 -28.818 1.00 41.41 98 GLY A N 1
ATOM 713 C CA . GLY A 1 98 ? 35.521 6.280 -29.211 1.00 41.41 98 GLY A CA 1
ATOM 714 C C . GLY A 1 98 ? 34.492 5.297 -29.773 1.00 41.41 98 GLY A C 1
ATOM 715 O O . GLY A 1 98 ? 34.384 5.145 -30.986 1.00 41.41 98 GLY A O 1
ATOM 716 N N . VAL A 1 99 ? 33.764 4.607 -28.897 1.00 40.16 99 VAL A N 1
ATOM 717 C CA . VAL A 1 99 ? 32.484 3.976 -29.238 1.00 40.16 99 VAL A CA 1
ATOM 718 C C . VAL A 1 99 ? 31.455 4.663 -28.364 1.00 40.16 99 VAL A C 1
ATOM 720 O O . VAL A 1 99 ? 31.330 4.385 -27.176 1.00 40.16 99 VAL A O 1
ATOM 723 N N . GLN A 1 100 ? 30.759 5.614 -28.974 1.00 44.72 100 GLN A N 1
ATOM 724 C CA . GLN A 1 100 ? 29.513 6.151 -28.465 1.00 44.72 100 GLN A CA 1
ATOM 725 C C . GLN A 1 100 ? 28.497 5.007 -28.532 1.00 44.72 100 GLN A C 1
ATOM 727 O O . GLN A 1 100 ? 27.879 4.765 -29.563 1.00 44.72 100 GLN A O 1
ATOM 732 N N . GLY A 1 101 ? 28.472 4.205 -27.470 1.00 36.75 101 GLY A N 1
ATOM 733 C CA . GLY A 1 101 ? 27.489 3.156 -27.279 1.00 36.75 101 GLY A CA 1
ATOM 734 C C . GLY A 1 101 ? 26.206 3.787 -26.769 1.00 36.75 101 GLY A C 1
ATOM 735 O O . GLY A 1 101 ? 26.184 4.324 -25.666 1.00 36.75 101 GLY A O 1
ATOM 736 N N . ASP A 1 102 ? 25.160 3.723 -27.585 1.00 46.41 102 ASP A N 1
ATOM 737 C CA . ASP A 1 102 ? 23.764 3.909 -27.195 1.00 46.41 102 ASP A CA 1
ATOM 738 C C . ASP A 1 102 ? 23.367 2.842 -26.156 1.00 46.41 102 ASP A C 1
ATOM 740 O O . ASP A 1 102 ? 22.756 1.826 -26.484 1.00 46.41 102 ASP A O 1
ATOM 744 N N . GLY A 1 103 ? 23.773 3.026 -24.903 1.00 52.81 103 GLY A N 1
ATOM 745 C CA . GLY A 1 103 ? 23.478 2.111 -23.806 1.00 52.81 103 GLY A CA 1
ATOM 746 C C . GLY A 1 103 ? 23.287 2.893 -22.522 1.00 52.81 103 GLY A C 1
ATOM 747 O O . GLY A 1 103 ? 24.242 3.056 -21.779 1.00 52.81 103 GLY A O 1
ATOM 748 N N . ASP A 1 104 ? 22.087 3.437 -22.311 1.00 55.41 104 ASP A N 1
ATOM 749 C CA . ASP A 1 104 ? 21.734 4.101 -21.045 1.00 55.41 104 ASP A CA 1
ATOM 750 C C . ASP A 1 104 ? 20.208 4.273 -20.901 1.00 55.41 104 ASP A C 1
ATOM 752 O O . ASP A 1 104 ? 19.694 5.352 -20.624 1.00 55.41 104 ASP A O 1
ATOM 756 N N . GLY A 1 105 ? 19.439 3.233 -21.229 1.00 60.88 105 GLY A N 1
ATOM 757 C CA . GLY A 1 105 ? 17.973 3.245 -21.098 1.00 60.88 105 GLY A CA 1
ATOM 758 C C . GLY A 1 105 ? 17.460 2.026 -20.344 1.00 60.88 105 GLY A C 1
ATOM 759 O O . GLY A 1 105 ? 16.630 2.151 -19.444 1.00 60.88 105 GLY A O 1
ATOM 760 N N . ASP A 1 106 ? 18.016 0.860 -20.670 1.00 73.00 106 ASP A N 1
ATOM 761 C CA . ASP A 1 106 ? 17.688 -0.394 -19.997 1.00 73.00 106 ASP A CA 1
ATOM 762 C C . ASP A 1 106 ? 18.276 -0.440 -18.574 1.00 73.00 106 ASP A C 1
ATOM 764 O O . ASP A 1 106 ? 17.573 -0.830 -17.649 1.00 73.00 106 ASP A O 1
ATOM 768 N N . ASP A 1 107 ? 19.486 0.093 -18.353 1.00 80.44 107 ASP A N 1
ATOM 769 C CA . ASP A 1 107 ? 20.099 0.153 -17.015 1.00 80.44 107 ASP A CA 1
ATOM 770 C C . ASP A 1 107 ? 19.338 1.091 -16.051 1.00 80.44 107 ASP A C 1
ATOM 772 O O . ASP A 1 107 ? 19.151 0.762 -14.875 1.00 80.44 107 ASP A O 1
ATOM 776 N N . GLU A 1 108 ? 18.836 2.243 -16.529 1.00 86.00 108 GLU A N 1
ATOM 777 C CA . GLU A 1 108 ? 17.969 3.123 -15.723 1.00 86.00 108 GLU A CA 1
ATOM 778 C C . GLU A 1 108 ? 16.634 2.428 -15.428 1.00 86.00 108 GLU A C 1
ATOM 780 O O . GLU A 1 108 ? 16.170 2.419 -14.285 1.00 86.00 108 GLU A O 1
ATOM 785 N N . ARG A 1 109 ? 16.016 1.830 -16.452 1.00 88.88 109 ARG A N 1
ATOM 786 C CA . ARG A 1 109 ? 14.740 1.121 -16.333 1.00 88.88 109 ARG A CA 1
ATOM 787 C C . ARG A 1 109 ? 14.809 -0.002 -15.303 1.00 88.88 109 ARG A C 1
ATOM 789 O O . ARG A 1 109 ? 13.921 -0.082 -14.451 1.00 88.88 109 ARG A O 1
ATOM 796 N N . ASP A 1 110 ? 15.846 -0.825 -15.365 1.00 91.31 110 ASP A N 1
ATOM 797 C CA . ASP A 1 110 ? 16.036 -1.972 -14.480 1.00 91.31 110 ASP A CA 1
ATOM 798 C C . ASP A 1 110 ? 16.412 -1.508 -13.061 1.00 91.31 110 ASP A C 1
ATOM 800 O O . ASP A 1 110 ? 15.843 -1.985 -12.078 1.00 91.31 110 ASP A O 1
ATOM 804 N N . GLY A 1 111 ? 17.259 -0.480 -12.921 1.00 92.56 111 GLY A N 1
ATOM 805 C CA . GLY A 1 111 ? 17.596 0.103 -11.615 1.00 92.56 111 GLY A CA 1
ATOM 806 C C . GLY A 1 111 ? 16.397 0.740 -10.895 1.00 92.56 111 GLY A C 1
ATOM 807 O O . GLY A 1 111 ? 16.251 0.631 -9.666 1.00 92.56 111 GLY A O 1
ATOM 808 N N . VAL A 1 112 ? 15.496 1.384 -11.643 1.00 94.69 112 VAL A N 1
ATOM 809 C CA . VAL A 1 112 ? 14.222 1.885 -11.108 1.00 94.69 112 VAL A CA 1
ATOM 810 C C . VAL A 1 112 ? 13.307 0.718 -10.732 1.00 94.69 112 VAL A C 1
ATOM 812 O O . VAL A 1 112 ? 12.715 0.746 -9.649 1.00 94.69 112 VAL A O 1
ATOM 815 N N . GLU A 1 113 ? 13.207 -0.308 -11.579 1.00 96.50 113 GLU A N 1
ATOM 816 C CA . GLU A 1 113 ? 12.404 -1.507 -11.317 1.00 96.50 113 GLU A CA 1
ATOM 817 C C . GLU A 1 113 ? 12.818 -2.195 -10.010 1.00 96.50 113 GLU A C 1
ATOM 819 O O . GLU A 1 113 ? 11.969 -2.495 -9.161 1.00 96.50 113 GLU A O 1
ATOM 824 N N . ASP A 1 114 ? 14.122 -2.377 -9.809 1.00 96.62 114 ASP A N 1
ATOM 825 C CA . ASP A 1 114 ? 14.704 -2.980 -8.612 1.00 96.62 114 ASP A CA 1
ATOM 826 C C . ASP A 1 114 ? 14.417 -2.149 -7.363 1.00 96.62 114 ASP A C 1
ATOM 828 O O . ASP A 1 114 ? 14.036 -2.691 -6.318 1.00 96.62 114 ASP A O 1
ATOM 832 N N . THR A 1 115 ? 14.535 -0.823 -7.464 1.00 96.69 115 THR A N 1
ATOM 833 C CA . THR A 1 115 ? 14.233 0.080 -6.347 1.00 96.69 115 THR A CA 1
ATOM 834 C C . THR A 1 115 ? 12.767 -0.029 -5.938 1.00 96.69 115 THR A C 1
ATOM 836 O O . THR A 1 115 ? 12.477 -0.220 -4.753 1.00 96.69 115 THR A O 1
ATOM 839 N N . ILE A 1 116 ? 11.838 0.049 -6.898 1.00 97.31 116 ILE A N 1
ATOM 840 C CA . ILE A 1 116 ? 10.396 -0.050 -6.628 1.00 97.31 116 ILE A CA 1
ATOM 841 C C . ILE A 1 116 ? 10.051 -1.422 -6.042 1.00 97.31 116 ILE A C 1
ATOM 843 O O . ILE A 1 116 ? 9.329 -1.516 -5.047 1.00 97.31 116 ILE A O 1
ATOM 847 N N . SER A 1 117 ? 10.598 -2.487 -6.620 1.00 97.75 117 SER A N 1
ATOM 848 C CA . SER A 1 117 ? 10.371 -3.856 -6.154 1.00 97.75 117 SER A CA 1
ATOM 849 C C . SER A 1 117 ? 10.894 -4.063 -4.733 1.00 97.75 117 SER A C 1
ATOM 851 O O . SER A 1 117 ? 10.229 -4.686 -3.906 1.00 97.75 117 SER A O 1
ATOM 853 N N . SER A 1 118 ? 12.058 -3.496 -4.415 1.00 97.88 118 SER A N 1
ATOM 854 C CA . SER A 1 118 ? 12.647 -3.547 -3.077 1.00 97.88 118 SER A CA 1
ATOM 855 C C . SER A 1 118 ? 11.769 -2.845 -2.038 1.00 97.88 118 SER A C 1
ATOM 857 O O . SER A 1 118 ? 11.456 -3.429 -0.998 1.00 97.88 118 SER A O 1
ATOM 859 N N . VAL A 1 119 ? 11.288 -1.628 -2.318 1.00 97.50 119 VAL A N 1
ATOM 860 C CA . VAL A 1 119 ? 10.440 -0.902 -1.356 1.00 97.50 119 VAL A CA 1
ATOM 861 C C . VAL A 1 119 ? 9.047 -1.518 -1.212 1.00 97.50 119 VAL A C 1
ATOM 863 O O . VAL A 1 119 ? 8.524 -1.564 -0.099 1.00 97.50 119 VAL A O 1
ATOM 866 N N . LEU A 1 120 ? 8.469 -2.067 -2.288 1.00 97.81 120 LEU A N 1
ATOM 867 C CA . LEU A 1 120 ? 7.235 -2.857 -2.212 1.00 97.81 120 LEU A CA 1
ATOM 868 C C . LEU A 1 120 ? 7.418 -4.077 -1.311 1.00 97.81 120 LEU A C 1
ATOM 870 O O . LEU A 1 120 ? 6.563 -4.358 -0.471 1.00 97.81 120 LEU A O 1
ATOM 874 N N . ARG A 1 121 ? 8.544 -4.778 -1.452 1.00 97.56 121 ARG A N 1
ATOM 875 C CA . ARG A 1 121 ? 8.875 -5.939 -0.626 1.00 97.56 121 ARG A CA 1
ATOM 876 C C . ARG A 1 121 ? 9.022 -5.579 0.848 1.00 97.56 121 ARG A C 1
ATOM 878 O O . ARG A 1 121 ? 8.560 -6.356 1.683 1.00 97.56 121 ARG A O 1
ATOM 885 N N . ILE A 1 122 ? 9.622 -4.433 1.175 1.00 97.12 122 ILE A N 1
ATOM 886 C CA . ILE A 1 122 ? 9.700 -3.929 2.557 1.00 97.12 122 ILE A CA 1
ATOM 887 C C . ILE A 1 122 ? 8.287 -3.739 3.117 1.00 97.12 122 ILE A C 1
ATOM 889 O O . ILE A 1 122 ? 7.947 -4.364 4.120 1.00 97.12 122 ILE A O 1
ATOM 893 N N . LEU A 1 123 ? 7.432 -2.980 2.423 1.00 96.31 123 LEU A N 1
ATOM 894 C CA . LEU A 1 123 ? 6.058 -2.731 2.868 1.00 96.31 123 LEU A CA 1
ATOM 895 C C . LEU A 1 123 ? 5.249 -4.030 3.022 1.00 96.31 123 LEU A C 1
ATOM 897 O O . LEU A 1 123 ? 4.561 -4.218 4.025 1.00 96.31 123 LEU A O 1
ATOM 901 N N . CYS A 1 124 ? 5.349 -4.950 2.057 1.00 95.44 124 CYS A N 1
ATOM 902 C CA . CYS A 1 124 ? 4.678 -6.251 2.122 1.00 95.44 124 CYS A CA 1
ATOM 903 C C . CYS A 1 124 ? 5.181 -7.092 3.298 1.00 95.44 124 CYS A C 1
ATOM 905 O O . CYS A 1 124 ? 4.392 -7.766 3.958 1.00 95.4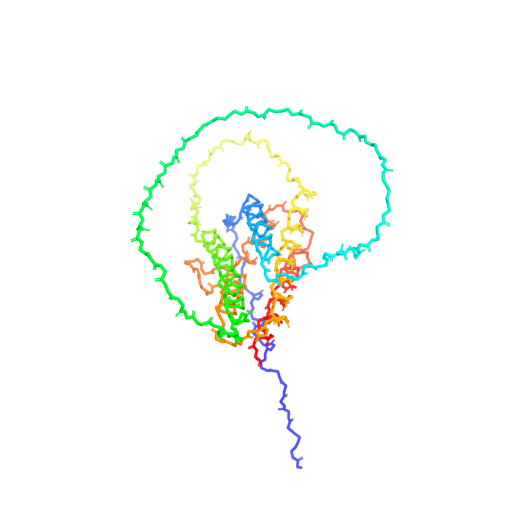4 124 CYS A O 1
ATOM 907 N N . SER A 1 125 ? 6.483 -7.053 3.579 1.00 94.94 125 SER A N 1
ATOM 908 C CA . SER A 1 125 ? 7.078 -7.796 4.690 1.00 94.94 125 SER A CA 1
ATOM 909 C C . SER A 1 125 ? 6.613 -7.248 6.035 1.00 94.94 125 SER A C 1
ATOM 911 O O . SER A 1 125 ? 6.170 -8.032 6.873 1.00 94.94 125 SER A O 1
ATOM 913 N N . ASP A 1 126 ? 6.622 -5.926 6.218 1.00 93.88 126 ASP A N 1
ATOM 914 C CA . ASP A 1 126 ? 6.112 -5.270 7.428 1.00 93.88 126 ASP A CA 1
ATOM 915 C C . ASP A 1 126 ? 4.634 -5.608 7.643 1.00 93.88 126 ASP A C 1
ATOM 917 O O . ASP A 1 126 ? 4.229 -6.068 8.712 1.00 93.88 126 ASP A O 1
ATOM 921 N N . MET A 1 127 ? 3.825 -5.489 6.591 1.00 92.19 127 MET A N 1
ATOM 922 C CA . MET A 1 127 ? 2.411 -5.846 6.627 1.00 92.19 127 MET A CA 1
ATOM 923 C C . MET A 1 127 ? 2.205 -7.327 6.981 1.00 92.19 127 MET A C 1
ATOM 925 O O . MET A 1 127 ? 1.384 -7.652 7.837 1.00 92.19 127 MET A O 1
ATOM 929 N N . LEU A 1 128 ? 2.972 -8.241 6.382 1.00 91.38 128 LEU A N 1
ATOM 930 C CA . LEU A 1 128 ? 2.904 -9.671 6.680 1.00 91.38 128 LEU A CA 1
ATOM 931 C C . LEU A 1 128 ? 3.322 -9.988 8.125 1.00 91.38 128 LEU A C 1
ATOM 933 O O . LEU A 1 128 ? 2.707 -10.850 8.760 1.00 91.38 128 LEU A O 1
ATOM 937 N N . LEU A 1 129 ? 4.347 -9.317 8.656 1.00 90.00 129 LEU A N 1
ATOM 938 C CA . LEU A 1 129 ? 4.776 -9.471 10.049 1.00 90.00 129 LEU A CA 1
ATOM 939 C C . LEU A 1 129 ? 3.639 -9.106 11.002 1.00 90.00 129 LEU A C 1
ATOM 941 O O . LEU A 1 129 ? 3.305 -9.894 11.891 1.00 90.00 129 LEU A O 1
ATOM 945 N N . GLU A 1 130 ? 2.990 -7.967 10.772 1.00 88.31 130 GLU A N 1
ATOM 946 C CA . GLU A 1 130 ? 1.842 -7.512 11.558 1.00 88.31 130 GLU A CA 1
ATOM 947 C C . GLU A 1 130 ? 0.660 -8.481 11.460 1.00 88.31 130 GLU A C 1
ATOM 949 O O . GLU A 1 130 ? 0.051 -8.828 12.476 1.00 88.31 130 GLU A O 1
ATOM 954 N N . LEU A 1 131 ? 0.384 -9.000 10.260 1.00 86.38 131 LEU A N 1
ATOM 955 C CA . LEU A 1 131 ? -0.665 -9.996 10.049 1.00 86.38 131 LEU A CA 1
ATOM 956 C C . LEU A 1 131 ? -0.383 -11.309 10.805 1.00 86.38 131 LEU A C 1
ATOM 958 O O . LEU A 1 131 ? -1.327 -11.948 11.271 1.00 86.38 131 LEU A O 1
ATOM 962 N N . ASN A 1 132 ? 0.884 -11.707 10.969 1.00 85.31 132 ASN A N 1
ATOM 963 C CA . ASN A 1 132 ? 1.280 -12.985 11.575 1.00 85.31 132 ASN A CA 1
ATOM 964 C C . ASN A 1 132 ? 1.413 -12.979 13.114 1.00 85.31 132 ASN A C 1
ATOM 966 O O . ASN A 1 132 ? 1.356 -14.057 13.711 1.00 85.31 132 ASN A O 1
ATOM 970 N N . LYS A 1 133 ? 1.546 -11.823 13.783 1.00 81.06 133 LYS A N 1
ATOM 971 C CA . LYS A 1 133 ? 1.756 -11.707 15.253 1.00 81.06 133 LYS A CA 1
ATOM 972 C C . LYS A 1 133 ? 0.715 -12.469 16.086 1.00 81.06 133 LYS A C 1
ATOM 974 O O . LYS A 1 133 ? -0.414 -12.029 16.026 1.00 81.06 133 LYS A O 1
ATOM 979 N N . PRO A 1 134 ? 1.022 -13.508 16.890 1.00 68.25 134 PRO A N 1
ATOM 980 C CA . PRO A 1 134 ? 0.050 -14.445 17.493 1.00 68.25 134 PRO A CA 1
ATOM 981 C C . PRO A 1 134 ? -1.137 -13.805 18.255 1.00 68.25 134 PRO A C 1
ATOM 983 O O . PRO A 1 134 ? -1.049 -12.706 18.788 1.00 68.25 134 PRO A O 1
ATOM 986 N N . LEU A 1 135 ? -2.284 -14.508 18.299 1.00 64.19 135 LEU A N 1
ATOM 987 C CA . LEU A 1 135 ? -3.543 -14.045 18.888 1.00 64.19 135 LEU A CA 1
ATOM 988 C C . LEU A 1 135 ? -3.269 -14.303 20.357 1.00 64.19 135 LEU A C 1
ATOM 990 O O . LEU A 1 135 ? -3.246 -15.467 20.754 1.00 64.19 135 LEU A O 1
ATOM 994 N N . SER A 1 136 ? -2.978 -13.266 21.134 1.00 51.31 136 SER A N 1
ATOM 995 C CA . SER A 1 136 ? -2.850 -13.441 22.573 1.00 51.31 136 SER A CA 1
ATOM 996 C C . SER A 1 136 ? -4.177 -13.993 23.080 1.00 51.31 136 SER A C 1
ATOM 998 O O . SER A 1 136 ? -5.179 -13.280 23.145 1.00 51.31 136 SER A O 1
ATOM 1000 N N . SER A 1 137 ? -4.193 -15.291 23.376 1.00 41.50 137 SER A N 1
ATOM 1001 C CA . SER A 1 137 ? -5.286 -15.956 24.064 1.00 41.50 137 SER A CA 1
ATOM 1002 C C . SER A 1 137 ? -5.511 -15.181 25.350 1.00 41.50 137 SER A C 1
ATOM 1004 O O . SER A 1 137 ? -4.584 -15.055 26.151 1.00 41.50 137 SER A O 1
ATOM 1006 N N . ALA A 1 138 ? -6.703 -14.600 25.493 1.00 44.22 138 ALA A N 1
ATOM 1007 C CA . ALA A 1 138 ? -7.092 -13.843 26.667 1.00 44.22 138 ALA A CA 1
ATOM 1008 C C . ALA A 1 138 ? -6.784 -14.682 27.912 1.00 44.22 138 ALA A C 1
ATOM 1010 O O . ALA A 1 138 ? -7.473 -15.659 28.201 1.00 44.22 138 ALA A O 1
ATOM 1011 N N . SER A 1 139 ? -5.708 -14.327 28.617 1.00 37.19 139 SER A N 1
ATOM 1012 C CA . SER A 1 139 ? -5.442 -14.871 29.936 1.00 37.19 139 SER A CA 1
ATOM 1013 C C . SER A 1 139 ? -6.538 -14.316 30.829 1.00 37.19 139 SER A C 1
ATOM 1015 O O . SER A 1 139 ? -6.602 -13.116 31.097 1.00 37.19 139 SER A O 1
ATOM 1017 N N . SER A 1 140 ? -7.465 -15.192 31.194 1.00 39.78 140 SER A N 1
ATOM 1018 C CA . SER A 1 140 ? -8.493 -14.970 32.194 1.00 39.78 140 SER A CA 1
ATOM 1019 C C . SER A 1 140 ? -7.823 -14.628 33.525 1.00 39.78 140 SER A C 1
ATOM 1021 O O . SER A 1 140 ? -7.507 -15.515 34.314 1.00 39.78 140 SER A O 1
ATOM 1023 N N . SER A 1 141 ? -7.585 -13.344 33.768 1.00 36.34 141 SER A N 1
ATOM 1024 C CA . SER A 1 141 ? -7.211 -12.830 35.079 1.00 36.34 141 SER A CA 1
ATOM 1025 C C . SER A 1 141 ? -8.122 -11.647 35.403 1.00 36.34 141 SER A C 1
ATOM 1027 O O . SER A 1 141 ? -8.066 -10.633 34.701 1.00 36.34 141 SER A O 1
ATOM 1029 N N . PRO A 1 142 ? -9.016 -11.762 36.402 1.00 44.69 142 PRO A N 1
ATOM 1030 C CA . PRO A 1 142 ? -9.867 -10.661 36.814 1.00 44.69 142 PRO A CA 1
ATOM 1031 C C . PRO A 1 142 ? -9.022 -9.688 37.646 1.00 44.69 142 PRO A C 1
ATOM 1033 O O . PRO A 1 142 ? -8.926 -9.811 38.864 1.00 44.69 142 PRO A O 1
ATOM 1036 N N . ALA A 1 143 ? -8.371 -8.735 36.979 1.00 40.81 143 ALA A N 1
ATOM 1037 C CA . ALA A 1 143 ? -7.790 -7.570 37.638 1.00 40.81 143 ALA A CA 1
ATOM 1038 C C . ALA A 1 143 ? -8.891 -6.516 37.890 1.00 40.81 143 ALA A C 1
ATOM 1040 O O . ALA A 1 143 ? -9.828 -6.412 37.092 1.00 40.81 143 ALA A O 1
ATOM 1041 N N . PRO A 1 144 ? -8.825 -5.775 39.010 1.00 42.69 144 PRO A N 1
ATOM 1042 C CA . PRO A 1 144 ? -9.945 -5.005 39.534 1.00 42.69 144 PRO A CA 1
ATOM 1043 C C . PRO A 1 144 ? -10.317 -3.835 38.619 1.00 42.69 144 PRO A C 1
ATOM 1045 O O . PRO A 1 144 ? -9.467 -3.192 38.002 1.00 42.69 144 PRO A O 1
ATOM 1048 N N . ALA A 1 145 ? -11.622 -3.585 38.555 1.00 43.84 145 ALA A N 1
ATOM 1049 C CA . ALA A 1 145 ? -12.263 -2.508 37.823 1.00 43.84 145 ALA A CA 1
ATOM 1050 C C . ALA A 1 145 ? -11.872 -1.136 38.395 1.00 43.84 145 ALA A C 1
ATOM 1052 O O . ALA A 1 145 ? -12.604 -0.589 39.211 1.00 43.84 145 ALA A O 1
ATOM 1053 N N . ASP A 1 146 ? -10.718 -0.604 37.992 1.00 37.62 146 ASP A N 1
ATOM 1054 C CA . ASP A 1 146 ? -10.349 0.787 38.297 1.00 37.62 146 ASP A CA 1
ATOM 1055 C C . ASP A 1 146 ? -9.354 1.409 37.295 1.00 37.62 146 ASP A C 1
ATOM 1057 O O . ASP A 1 146 ? -8.561 2.287 37.624 1.00 37.62 146 ASP A O 1
ATOM 1061 N N . GLN A 1 147 ? -9.377 0.959 36.035 1.00 42.09 147 GLN A N 1
ATOM 1062 C CA . GLN A 1 147 ? -8.724 1.694 34.949 1.00 42.09 147 GLN A CA 1
ATOM 1063 C C . GLN A 1 147 ? -9.770 2.574 34.273 1.00 42.09 147 GLN A C 1
ATOM 1065 O O . GLN A 1 147 ? -10.623 2.082 33.531 1.00 42.09 147 GLN A O 1
ATOM 1070 N N . LEU A 1 148 ? -9.708 3.873 34.577 1.00 40.16 148 LEU A N 1
ATOM 1071 C CA . LEU A 1 148 ? -10.348 4.947 33.825 1.00 40.16 148 LEU A CA 1
ATOM 1072 C C . LEU A 1 148 ? -10.297 4.625 32.326 1.00 40.16 148 LEU A C 1
ATOM 1074 O O . LEU A 1 148 ? -9.234 4.646 31.711 1.00 40.16 148 LEU A O 1
ATOM 1078 N N . GLN A 1 149 ? -11.457 4.300 31.753 1.00 46.66 149 GLN A N 1
ATOM 1079 C CA . GLN A 1 149 ? -11.644 4.211 30.312 1.00 46.66 149 GLN A CA 1
ATOM 1080 C C . GLN A 1 149 ? -11.392 5.604 29.731 1.00 46.66 149 GLN A C 1
ATOM 1082 O O . GLN A 1 149 ? -12.309 6.423 29.654 1.00 46.66 149 GLN A O 1
ATOM 1087 N N . GLU A 1 150 ? -10.152 5.889 29.335 1.00 56.56 150 GLU A N 1
ATOM 1088 C CA . GLU A 1 150 ? -9.893 6.953 28.375 1.00 56.56 150 GLU A CA 1
ATOM 1089 C C . GLU A 1 150 ? -10.773 6.666 27.162 1.00 56.56 150 GLU A C 1
ATOM 1091 O O . GLU A 1 150 ? -10.639 5.637 26.493 1.00 56.56 150 GLU A O 1
ATOM 1096 N N . GLN A 1 151 ? -11.751 7.541 26.924 1.00 68.69 151 GLN A N 1
ATOM 1097 C CA . GLN A 1 151 ? -12.560 7.418 25.728 1.00 68.69 151 GLN A CA 1
ATOM 1098 C C . GLN A 1 151 ? -11.639 7.500 24.508 1.00 68.69 151 GLN A C 1
ATOM 1100 O O . GLN A 1 151 ? -10.754 8.360 24.465 1.00 68.69 151 GLN A O 1
ATOM 1105 N N . PRO A 1 152 ? -11.838 6.633 23.503 1.00 83.00 152 PRO A N 1
ATOM 1106 C CA . PRO A 1 152 ? -11.021 6.667 22.306 1.00 83.00 152 PRO A CA 1
ATOM 1107 C C . PRO A 1 152 ? -11.151 8.041 21.641 1.00 83.00 152 PRO A C 1
ATOM 1109 O O . PRO A 1 152 ? -12.256 8.534 21.405 1.00 83.00 152 PRO A O 1
ATOM 1112 N N . ASN A 1 153 ? -10.016 8.671 21.328 1.00 92.19 153 ASN A N 1
ATOM 1113 C CA . ASN A 1 153 ? -9.986 9.945 20.614 1.00 92.19 153 ASN A CA 1
ATOM 1114 C C . ASN A 1 153 ? -10.417 9.721 19.155 1.00 92.19 153 ASN A C 1
ATOM 1116 O O . ASN A 1 153 ? -9.597 9.518 18.258 1.00 92.19 153 ASN A O 1
ATOM 1120 N N . CYS A 1 154 ? -11.729 9.717 18.919 1.00 94.06 154 CYS A N 1
ATOM 1121 C CA . CYS A 1 154 ? -12.298 9.397 17.616 1.00 94.06 154 CYS A CA 1
ATOM 1122 C C . CYS A 1 154 ? -11.864 10.332 16.477 1.00 94.06 154 CYS A C 1
ATOM 1124 O O . CYS A 1 154 ? -11.609 9.815 15.385 1.00 94.06 154 CYS A O 1
ATOM 1126 N N . PRO A 1 155 ? -11.726 11.660 16.674 1.00 95.31 155 PRO A N 1
ATOM 1127 C CA . PRO A 1 155 ? -11.136 12.530 15.659 1.00 95.31 155 PRO A CA 1
ATOM 1128 C C . PRO A 1 155 ? -9.741 12.074 15.221 1.00 95.31 155 PRO A C 1
ATOM 1130 O O . PRO A 1 155 ? -9.465 12.020 14.022 1.00 95.31 155 PRO A O 1
ATOM 1133 N N . LEU A 1 156 ? -8.883 11.695 16.172 1.00 94.44 156 LEU A N 1
ATOM 1134 C CA . LEU A 1 156 ? -7.534 11.217 15.878 1.00 94.44 156 LEU A CA 1
ATOM 1135 C C . LEU A 1 156 ? -7.556 9.872 15.140 1.00 94.44 156 LEU A C 1
ATOM 1137 O O . LEU A 1 156 ? -6.927 9.748 14.096 1.00 94.44 156 LEU A O 1
ATOM 1141 N N . ILE A 1 157 ? -8.335 8.901 15.620 1.00 94.19 157 ILE A N 1
ATOM 1142 C CA . ILE A 1 157 ? -8.438 7.561 15.011 1.00 94.19 157 ILE A CA 1
ATOM 1143 C C . ILE A 1 157 ? -8.908 7.645 13.554 1.00 94.19 157 ILE A C 1
ATOM 1145 O O . ILE A 1 157 ? -8.327 7.024 12.665 1.00 94.19 157 ILE A O 1
ATOM 1149 N N . ARG A 1 158 ? -9.946 8.448 13.286 1.00 95.31 158 ARG A N 1
ATOM 1150 C CA . ARG A 1 158 ? -10.455 8.664 11.922 1.00 95.31 158 ARG A CA 1
ATOM 1151 C C . ARG A 1 158 ? -9.426 9.353 11.029 1.00 95.31 158 ARG A C 1
ATOM 1153 O O . ARG A 1 158 ? -9.336 9.026 9.842 1.00 95.31 158 ARG A O 1
ATOM 1160 N N . LYS A 1 159 ? -8.676 10.311 11.586 1.00 95.88 159 LYS A N 1
ATOM 1161 C CA . LYS A 1 159 ? -7.598 11.012 10.882 1.00 95.88 159 LYS A CA 1
ATOM 1162 C C . LYS A 1 159 ? -6.483 10.043 10.503 1.00 95.88 159 LYS A C 1
ATOM 1164 O O . LYS A 1 159 ? -6.066 10.059 9.355 1.00 95.88 159 LYS A O 1
ATOM 1169 N N . GLU A 1 160 ? -6.041 9.198 11.426 1.00 95.06 160 GLU A N 1
ATOM 1170 C CA . GLU A 1 160 ? -4.974 8.215 11.197 1.00 95.06 160 GLU A CA 1
ATOM 1171 C C . GLU A 1 160 ? -5.362 7.180 10.152 1.00 95.06 160 GLU A C 1
ATOM 1173 O O . GLU A 1 160 ? -4.603 6.958 9.217 1.00 95.06 160 GLU A O 1
ATOM 1178 N N . PHE A 1 161 ? -6.576 6.632 10.239 1.00 95.75 161 PHE A N 1
ATOM 1179 C CA . PHE A 1 161 ? -7.108 5.740 9.210 1.00 95.75 161 PHE A CA 1
ATOM 1180 C C . PHE A 1 161 ? -7.124 6.404 7.825 1.00 95.75 161 PHE A C 1
ATOM 1182 O O . PHE A 1 161 ? -6.639 5.850 6.844 1.00 95.75 161 PHE A O 1
ATOM 1189 N N . SER A 1 162 ? -7.652 7.630 7.742 1.00 96.31 162 SER A N 1
ATOM 1190 C CA . SER A 1 162 ? -7.736 8.347 6.464 1.00 96.31 162 SER A CA 1
ATOM 1191 C C . SER A 1 162 ? -6.357 8.723 5.919 1.00 96.31 162 SER A C 1
ATOM 1193 O O . SER A 1 162 ? -6.158 8.705 4.708 1.00 96.31 162 SER A O 1
ATOM 1195 N N . LEU A 1 163 ? -5.413 9.067 6.799 1.00 97.50 163 LEU A N 1
ATOM 1196 C CA . LEU A 1 163 ? -4.038 9.389 6.431 1.00 97.50 163 LEU A CA 1
ATOM 1197 C C . LEU A 1 163 ? -3.314 8.159 5.890 1.00 97.50 163 LEU A C 1
ATOM 1199 O O . LEU A 1 163 ? -2.666 8.268 4.855 1.00 97.50 163 LEU A O 1
ATOM 1203 N N . PHE A 1 164 ? -3.462 7.013 6.553 1.00 97.56 164 PHE A N 1
ATOM 1204 C CA . PHE A 1 164 ? -2.890 5.751 6.107 1.00 97.56 164 PHE A CA 1
ATOM 1205 C C . PHE A 1 164 ? -3.330 5.426 4.676 1.00 97.56 164 PHE A C 1
ATOM 1207 O O . PHE A 1 164 ? -2.482 5.330 3.791 1.00 97.56 164 PHE A O 1
ATOM 1214 N N . LEU A 1 165 ? -4.644 5.391 4.419 1.00 97.62 165 LEU A N 1
ATOM 1215 C CA . LEU A 1 165 ? -5.162 5.120 3.075 1.00 97.62 165 LEU A CA 1
ATOM 1216 C C . LEU A 1 165 ? -4.672 6.148 2.053 1.00 97.62 165 LEU A C 1
ATOM 1218 O O . LEU A 1 165 ? -4.241 5.772 0.969 1.00 97.62 165 LEU A O 1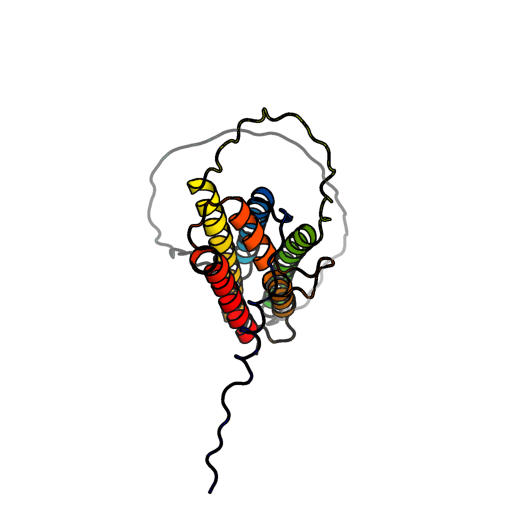
ATOM 1222 N N . ALA A 1 166 ? -4.668 7.438 2.404 1.00 97.50 166 ALA A N 1
ATOM 1223 C CA . ALA A 1 166 ? -4.176 8.482 1.510 1.00 97.50 166 ALA A CA 1
ATOM 1224 C C . ALA A 1 166 ? -2.688 8.308 1.156 1.00 97.50 166 ALA A C 1
ATOM 1226 O O . ALA A 1 166 ? -2.307 8.543 0.008 1.00 97.50 166 ALA A O 1
ATOM 1227 N N . GLN A 1 167 ? -1.844 7.903 2.111 1.00 97.94 167 GLN A N 1
ATOM 1228 C CA . GLN A 1 167 ? -0.431 7.625 1.843 1.00 97.94 167 GLN A CA 1
ATOM 1229 C C . GLN A 1 167 ? -0.261 6.371 0.986 1.00 97.94 167 GLN A C 1
ATOM 1231 O O . GLN A 1 167 ? 0.525 6.401 0.041 1.00 97.94 167 GLN A O 1
ATOM 1236 N N . THR A 1 168 ? -1.037 5.313 1.234 1.00 98.00 168 THR A N 1
ATOM 1237 C CA . THR A 1 168 ? -1.042 4.114 0.382 1.00 98.00 168 THR A CA 1
ATOM 1238 C C . THR A 1 168 ? -1.438 4.452 -1.049 1.00 98.00 168 THR A C 1
ATOM 1240 O O . THR A 1 168 ? -0.739 4.061 -1.979 1.00 98.00 168 THR A O 1
ATOM 1243 N N . THR A 1 169 ? -2.491 5.242 -1.256 1.00 97.88 169 THR A N 1
ATOM 1244 C CA . THR A 1 169 ? -2.894 5.667 -2.601 1.00 97.88 169 THR A CA 1
ATOM 1245 C C . THR A 1 169 ? -1.790 6.480 -3.286 1.00 97.88 169 THR A C 1
ATOM 1247 O O . THR A 1 169 ? -1.457 6.195 -4.430 1.00 97.88 169 THR A O 1
ATOM 1250 N N . LYS A 1 170 ? -1.163 7.450 -2.603 1.00 97.88 170 LYS A N 1
ATOM 1251 C CA . LYS A 1 170 ? -0.042 8.232 -3.169 1.00 97.88 170 LYS A CA 1
ATOM 1252 C C . LYS A 1 170 ? 1.166 7.368 -3.525 1.00 97.88 170 LYS A C 1
ATOM 1254 O O . LYS A 1 170 ? 1.803 7.599 -4.546 1.00 97.88 170 LYS A O 1
ATOM 1259 N N . PHE A 1 171 ? 1.486 6.388 -2.686 1.00 98.00 171 PHE A N 1
ATOM 1260 C CA . PHE A 1 171 ? 2.537 5.415 -2.959 1.00 98.00 171 PHE A CA 1
ATOM 1261 C C . PHE A 1 171 ? 2.243 4.620 -4.239 1.00 98.00 171 PHE A C 1
ATOM 1263 O O . PHE A 1 171 ? 3.100 4.528 -5.116 1.00 98.00 171 PHE A O 1
ATOM 1270 N N . LEU A 1 172 ? 1.013 4.124 -4.391 1.00 98.31 172 LEU A N 1
ATOM 1271 C CA . LEU A 1 172 ? 0.576 3.425 -5.599 1.00 98.31 172 LEU A CA 1
ATOM 1272 C C . LEU A 1 172 ? 0.576 4.344 -6.839 1.00 98.31 172 LEU A C 1
ATOM 1274 O O . LEU A 1 172 ? 1.014 3.910 -7.902 1.00 98.31 172 LEU A O 1
ATOM 1278 N N . TYR A 1 173 ? 0.200 5.622 -6.704 1.00 97.56 173 TYR A N 1
ATOM 1279 C CA . TYR A 1 173 ? 0.326 6.618 -7.781 1.00 97.56 173 TYR A CA 1
ATOM 1280 C C . TYR A 1 173 ? 1.772 6.802 -8.239 1.00 97.56 173 TYR A C 1
ATOM 1282 O O . TYR A 1 173 ? 2.027 6.830 -9.442 1.00 97.56 173 TYR A O 1
ATOM 1290 N N . ALA A 1 174 ? 2.726 6.881 -7.308 1.00 97.38 174 ALA A N 1
ATOM 1291 C CA . ALA A 1 174 ? 4.137 6.992 -7.666 1.00 97.38 174 ALA A CA 1
ATOM 1292 C C . ALA A 1 174 ? 4.590 5.789 -8.512 1.00 97.38 174 ALA A C 1
ATOM 1294 O O . ALA A 1 174 ? 5.295 5.968 -9.504 1.00 97.38 174 ALA A O 1
ATOM 1295 N N . ILE A 1 175 ? 4.130 4.577 -8.183 1.00 97.75 175 ILE A N 1
ATOM 1296 C CA . ILE A 1 175 ? 4.387 3.374 -8.990 1.00 97.75 175 ILE A CA 1
ATOM 1297 C C . ILE A 1 175 ? 3.706 3.478 -10.358 1.00 97.75 175 ILE A C 1
ATOM 1299 O O . ILE A 1 175 ? 4.352 3.205 -11.369 1.00 97.75 175 ILE A O 1
ATOM 1303 N N . GLN A 1 176 ? 2.440 3.907 -10.410 1.00 97.69 176 GLN A N 1
ATOM 1304 C CA . GLN A 1 176 ? 1.703 4.088 -11.663 1.00 97.69 176 GLN A CA 1
ATOM 1305 C C . GLN A 1 176 ? 2.445 5.017 -12.628 1.00 97.69 176 GLN A C 1
ATOM 1307 O O . GLN A 1 176 ? 2.588 4.689 -13.804 1.00 97.69 176 GLN A O 1
ATOM 1312 N N . GLU A 1 177 ? 2.945 6.157 -12.153 1.00 96.75 177 GLU A N 1
ATOM 1313 C CA . GLU A 1 177 ? 3.709 7.095 -12.982 1.00 96.75 177 GLU A CA 1
ATOM 1314 C C . GLU A 1 177 ? 4.938 6.441 -13.614 1.00 96.75 177 GLU A C 1
ATOM 1316 O O . GLU A 1 177 ? 5.206 6.637 -14.801 1.00 96.75 177 GLU A O 1
ATOM 1321 N N . ARG A 1 178 ? 5.672 5.629 -12.844 1.00 95.38 178 ARG A N 1
ATOM 1322 C CA . ARG A 1 178 ? 6.839 4.917 -13.373 1.00 95.38 178 ARG A CA 1
ATOM 1323 C C . ARG A 1 178 ? 6.423 3.801 -14.322 1.00 95.38 178 ARG A C 1
ATOM 1325 O O . ARG A 1 178 ? 7.048 3.663 -15.366 1.00 95.38 178 ARG A O 1
ATOM 1332 N N . GLN A 1 179 ? 5.334 3.088 -14.042 1.00 96.31 179 GLN A N 1
ATOM 1333 C CA . GLN A 1 179 ? 4.802 2.098 -14.976 1.00 96.31 179 GLN A CA 1
ATOM 1334 C C . GLN A 1 179 ? 4.407 2.735 -16.316 1.00 96.31 179 GLN A C 1
ATOM 1336 O O . GLN A 1 179 ? 4.712 2.179 -17.367 1.00 96.31 179 GLN A O 1
ATOM 1341 N N . MET A 1 180 ? 3.796 3.924 -16.312 1.00 95.06 180 MET A N 1
ATOM 1342 C CA . MET A 1 180 ? 3.482 4.652 -17.550 1.00 95.06 180 MET A CA 1
ATOM 1343 C C . MET A 1 180 ? 4.736 5.092 -18.314 1.00 95.06 180 MET A C 1
ATOM 1345 O O . MET A 1 180 ? 4.715 5.134 -19.542 1.00 95.06 180 MET A O 1
ATOM 1349 N N . ARG A 1 181 ? 5.822 5.420 -17.605 1.00 93.94 181 ARG A N 1
ATOM 1350 C CA . ARG A 1 181 ? 7.089 5.854 -18.208 1.00 93.94 181 ARG A CA 1
ATOM 1351 C C . ARG A 1 181 ? 7.902 4.695 -18.782 1.00 93.94 181 ARG A C 1
ATOM 1353 O O . ARG A 1 181 ? 8.374 4.788 -19.908 1.00 93.94 181 ARG A O 1
ATOM 1360 N N . PHE A 1 182 ? 8.094 3.640 -17.999 1.00 93.88 182 PHE A N 1
ATOM 1361 C CA . PHE A 1 182 ? 9.011 2.540 -18.309 1.00 93.88 182 PHE A CA 1
ATOM 1362 C C . PHE A 1 182 ? 8.321 1.334 -18.960 1.00 93.88 182 PHE A C 1
ATOM 1364 O O . PHE A 1 182 ? 9.001 0.446 -19.481 1.00 93.88 182 PHE A O 1
ATOM 1371 N N . ALA A 1 183 ?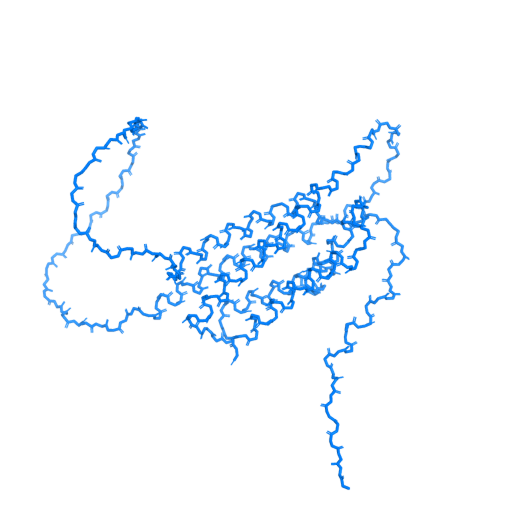 6.982 1.311 -18.951 1.00 94.75 183 ALA A N 1
ATOM 1372 C CA . ALA A 1 183 ? 6.140 0.312 -19.603 1.00 94.75 183 ALA A CA 1
ATOM 1373 C C . ALA A 1 183 ? 6.590 -1.131 -19.313 1.00 94.75 183 ALA A C 1
ATOM 1375 O O . ALA A 1 183 ? 6.758 -1.947 -20.232 1.00 94.75 183 ALA A O 1
ATOM 1376 N N . TRP A 1 184 ? 6.816 -1.444 -18.032 1.00 95.25 184 TRP A N 1
ATOM 1377 C CA . TRP A 1 184 ? 7.200 -2.788 -17.615 1.00 95.25 184 TRP A CA 1
ATOM 1378 C C . TRP A 1 184 ? 6.121 -3.809 -17.981 1.00 95.25 184 TRP A C 1
ATOM 1380 O O . TRP A 1 184 ? 4.935 -3.490 -18.100 1.00 95.25 184 TRP A O 1
ATOM 1390 N N . LYS A 1 185 ? 6.553 -5.049 -18.211 1.00 94.69 185 LYS A N 1
ATOM 1391 C CA . LYS A 1 185 ? 5.699 -6.147 -18.672 1.00 94.69 185 LYS A CA 1
ATOM 1392 C C . LYS A 1 185 ? 5.345 -7.089 -17.525 1.00 94.69 185 LYS A C 1
ATOM 1394 O O . LYS A 1 185 ? 5.800 -6.922 -16.397 1.00 94.69 185 LYS A O 1
ATOM 1399 N N . GLY A 1 186 ? 4.491 -8.070 -17.805 1.00 93.31 186 GLY A N 1
ATOM 1400 C CA . GLY A 1 186 ? 3.929 -8.972 -16.797 1.00 93.31 186 GLY A CA 1
ATOM 1401 C C . GLY A 1 186 ? 4.931 -9.873 -16.060 1.00 93.31 186 GLY A C 1
ATOM 1402 O O . GLY A 1 186 ? 4.548 -10.509 -15.076 1.00 93.31 186 GLY A O 1
ATOM 1403 N N . ASP A 1 187 ? 6.179 -9.942 -16.521 1.00 94.44 187 ASP A N 1
ATOM 1404 C CA . ASP A 1 187 ? 7.321 -10.610 -15.887 1.00 94.44 187 ASP A CA 1
ATOM 1405 C C . ASP A 1 187 ? 8.111 -9.706 -14.925 1.00 94.44 187 ASP A C 1
ATOM 1407 O O . ASP A 1 187 ? 8.984 -10.197 -14.208 1.00 94.44 187 ASP A O 1
ATOM 1411 N N . SER A 1 188 ? 7.756 -8.422 -14.852 1.00 95.94 188 SER A N 1
ATOM 1412 C CA . SER A 1 188 ? 8.366 -7.448 -13.956 1.00 95.94 188 SER A CA 1
ATOM 1413 C C . SER A 1 188 ? 8.303 -7.862 -12.487 1.00 95.94 188 SER A C 1
ATOM 1415 O O . SER A 1 188 ? 7.297 -8.377 -11.978 1.00 95.94 188 SER A O 1
ATOM 1417 N N . LEU A 1 189 ? 9.371 -7.558 -11.756 1.00 96.94 189 LEU A N 1
ATOM 1418 C CA . LEU A 1 189 ? 9.412 -7.722 -10.310 1.00 96.94 189 LEU A CA 1
ATOM 1419 C C . LEU A 1 189 ? 8.366 -6.821 -9.634 1.00 96.94 189 LEU A C 1
ATOM 1421 O O . LEU A 1 189 ? 7.737 -7.255 -8.669 1.00 96.94 189 LEU A O 1
ATOM 1425 N N . VAL A 1 190 ? 8.083 -5.637 -10.187 1.00 97.56 190 VAL A N 1
ATOM 1426 C CA . VAL A 1 190 ? 7.105 -4.689 -9.631 1.00 97.56 190 VAL A CA 1
ATOM 1427 C C . VAL A 1 190 ? 5.708 -5.303 -9.602 1.00 97.56 190 VAL A C 1
ATOM 1429 O O . VAL A 1 190 ? 5.073 -5.324 -8.547 1.00 97.56 190 VAL A O 1
ATOM 1432 N N . VAL A 1 191 ? 5.231 -5.879 -10.714 1.00 97.62 191 VAL A N 1
ATOM 1433 C CA . VAL A 1 191 ? 3.890 -6.496 -10.749 1.00 97.62 191 VAL A CA 1
ATOM 1434 C C . VAL A 1 191 ? 3.800 -7.726 -9.848 1.00 97.62 191 VAL A C 1
ATOM 1436 O O . VAL A 1 191 ? 2.745 -7.993 -9.265 1.00 97.62 191 VAL A O 1
ATOM 1439 N N . ARG A 1 192 ? 4.904 -8.463 -9.674 1.00 97.12 192 ARG A N 1
ATOM 1440 C CA . ARG A 1 192 ? 4.960 -9.573 -8.719 1.00 97.12 192 ARG A CA 1
ATOM 1441 C C . ARG A 1 192 ? 4.737 -9.080 -7.290 1.00 97.12 192 ARG A C 1
ATOM 1443 O O . ARG A 1 192 ? 3.906 -9.656 -6.588 1.00 97.12 192 ARG A O 1
ATOM 1450 N N . GLU A 1 193 ? 5.438 -8.032 -6.862 1.00 97.81 193 GLU A N 1
ATOM 1451 C CA . GLU A 1 193 ? 5.285 -7.505 -5.501 1.00 97.81 193 GLU A CA 1
ATOM 1452 C C . GLU A 1 193 ? 3.934 -6.782 -5.309 1.00 97.81 193 GLU A C 1
ATOM 1454 O O . GLU A 1 193 ? 3.317 -6.927 -4.257 1.00 97.81 193 GLU A O 1
ATOM 1459 N N . LEU A 1 194 ? 3.390 -6.102 -6.329 1.00 97.75 194 LEU A N 1
ATOM 1460 C CA . LEU A 1 194 ? 2.035 -5.523 -6.280 1.00 97.75 194 LEU A CA 1
ATOM 1461 C C . LEU A 1 194 ? 0.955 -6.592 -6.056 1.00 97.75 194 LEU A C 1
ATOM 1463 O O . LEU A 1 194 ? 0.043 -6.399 -5.251 1.00 97.75 194 LEU A O 1
ATOM 1467 N N . ARG A 1 195 ? 1.067 -7.752 -6.716 1.00 95.62 195 ARG A N 1
ATOM 1468 C CA . ARG A 1 195 ? 0.169 -8.894 -6.466 1.00 95.62 195 ARG A CA 1
ATOM 1469 C C . ARG A 1 195 ? 0.312 -9.436 -5.053 1.00 95.62 195 ARG A C 1
ATOM 1471 O O . ARG A 1 195 ? -0.674 -9.885 -4.472 1.00 95.62 195 ARG A O 1
ATOM 1478 N N . TRP A 1 196 ? 1.519 -9.406 -4.497 1.00 95.38 196 TRP A N 1
ATOM 1479 C CA . TRP A 1 196 ? 1.721 -9.812 -3.114 1.00 95.38 196 TRP A CA 1
ATOM 1480 C C . TRP A 1 196 ? 1.052 -8.834 -2.146 1.00 95.38 196 TRP A C 1
ATOM 1482 O O . TRP A 1 196 ? 0.294 -9.283 -1.285 1.00 95.38 196 TRP A O 1
ATOM 1492 N N . LEU A 1 197 ? 1.218 -7.523 -2.350 1.00 96.19 197 LEU A N 1
ATOM 1493 C CA . LEU A 1 197 ? 0.508 -6.490 -1.591 1.00 96.19 197 LEU A CA 1
ATOM 1494 C C . LEU A 1 197 ? -1.011 -6.688 -1.667 1.00 96.19 197 LEU A C 1
ATOM 1496 O O . LEU A 1 197 ? -1.684 -6.694 -0.638 1.00 96.19 197 LEU A O 1
ATOM 1500 N N . GLN A 1 198 ? -1.543 -6.931 -2.868 1.00 95.62 198 GLN A N 1
ATOM 1501 C CA . GLN A 1 198 ? -2.967 -7.199 -3.093 1.00 95.62 198 GLN A CA 1
ATOM 1502 C C . GLN A 1 198 ? -3.436 -8.418 -2.297 1.00 95.62 198 GLN A C 1
ATOM 1504 O O . GLN A 1 198 ? -4.473 -8.368 -1.627 1.00 95.62 198 GLN A O 1
ATOM 1509 N N . GLY A 1 199 ? -2.641 -9.490 -2.320 1.00 93.25 199 GLY A N 1
ATOM 1510 C CA . GLY A 1 199 ? -2.896 -10.703 -1.558 1.00 93.25 199 GLY A CA 1
ATOM 1511 C C . GLY A 1 199 ? -2.939 -10.438 -0.054 1.00 93.25 199 GLY A C 1
ATOM 1512 O O . GLY A 1 199 ? -3.890 -10.842 0.605 1.00 93.25 199 GLY A O 1
ATOM 1513 N N . LEU A 1 200 ? -1.967 -9.712 0.497 1.00 93.25 200 LEU A N 1
ATOM 1514 C CA . LEU A 1 200 ? -1.947 -9.369 1.925 1.00 93.25 200 LEU A CA 1
ATOM 1515 C C . LEU A 1 200 ? -3.121 -8.463 2.320 1.00 93.25 200 LEU A C 1
ATOM 1517 O O . LEU A 1 200 ? -3.688 -8.604 3.408 1.00 93.25 200 LEU A O 1
ATOM 1521 N N . TRP A 1 201 ? -3.504 -7.545 1.433 1.00 94.50 201 TRP A N 1
ATOM 1522 C CA . TRP A 1 201 ? -4.561 -6.578 1.694 1.00 94.50 201 TRP A CA 1
ATOM 1523 C C . TRP A 1 201 ? -5.944 -7.224 1.719 1.00 94.50 201 TRP A C 1
ATOM 1525 O O . TRP A 1 201 ? -6.682 -7.076 2.695 1.00 94.50 201 TRP A O 1
ATOM 1535 N N . ALA A 1 202 ? -6.286 -7.964 0.663 1.00 92.44 202 ALA A N 1
ATOM 1536 C CA . ALA A 1 202 ? -7.650 -8.411 0.392 1.00 92.44 202 ALA A CA 1
ATOM 1537 C C . ALA A 1 202 ? -7.870 -9.920 0.572 1.00 92.44 202 ALA A C 1
ATOM 1539 O O . ALA A 1 202 ? -9.014 -10.357 0.697 1.00 92.44 202 ALA A O 1
ATOM 1540 N N . SER A 1 203 ? -6.811 -10.730 0.596 1.00 86.38 203 SER A N 1
ATOM 1541 C CA . SER A 1 203 ? -6.916 -12.186 0.677 1.00 86.38 203 SER A CA 1
ATOM 1542 C C . SER A 1 203 ? -6.518 -12.710 2.054 1.00 86.38 203 SER A C 1
ATOM 1544 O O . SER A 1 203 ? -5.604 -12.222 2.712 1.00 86.38 203 SER A O 1
ATOM 1546 N N . ARG A 1 204 ? -7.204 -13.770 2.485 1.00 78.69 204 ARG A N 1
ATOM 1547 C CA . ARG A 1 204 ? -6.790 -14.578 3.641 1.00 78.69 204 ARG A CA 1
ATOM 1548 C C . ARG A 1 204 ? -5.622 -15.511 3.309 1.00 78.69 204 ARG A C 1
ATOM 1550 O O . ARG A 1 204 ? -4.879 -15.940 4.186 1.00 78.69 204 ARG A O 1
ATOM 1557 N N . ARG A 1 205 ? -5.440 -15.807 2.017 1.00 67.62 205 ARG A N 1
ATOM 1558 C CA . ARG A 1 205 ? -4.366 -16.663 1.507 1.00 67.62 205 ARG A CA 1
ATOM 1559 C C . ARG A 1 205 ? -3.069 -15.863 1.482 1.00 67.62 205 ARG A C 1
ATOM 1561 O O . ARG A 1 205 ? -2.975 -14.903 0.725 1.00 67.62 205 ARG A O 1
ATOM 1568 N N . GLY A 1 206 ? -2.083 -16.280 2.272 1.00 60.56 206 GLY A N 1
ATOM 1569 C CA . GLY A 1 206 ? -0.751 -15.662 2.284 1.00 60.56 206 GLY A CA 1
ATOM 1570 C C . GLY A 1 206 ? -0.198 -15.342 3.671 1.00 60.56 206 GLY A C 1
ATOM 1571 O O . GLY A 1 206 ? 0.964 -14.966 3.777 1.00 60.56 206 GLY A O 1
ATOM 1572 N N . ASN A 1 207 ? -0.980 -15.525 4.737 1.00 65.75 207 ASN A N 1
ATOM 1573 C CA . ASN A 1 207 ? -0.491 -15.432 6.112 1.00 65.75 207 ASN A CA 1
ATOM 1574 C C . ASN A 1 207 ? -0.961 -16.625 6.955 1.00 65.75 207 ASN A C 1
ATOM 1576 O O . ASN A 1 207 ? -1.929 -17.307 6.624 1.00 65.75 207 ASN A O 1
ATOM 1580 N N . THR A 1 208 ? -0.256 -16.877 8.058 1.00 66.88 208 THR A N 1
ATOM 1581 C CA . THR A 1 208 ? -0.481 -18.036 8.947 1.00 66.88 208 THR A CA 1
ATOM 1582 C C . THR A 1 208 ? -1.791 -17.969 9.732 1.00 66.88 208 THR A C 1
ATOM 1584 O O . THR A 1 208 ? -2.107 -18.881 10.491 1.00 66.88 208 THR A O 1
ATOM 1587 N N . GLN A 1 209 ? -2.535 -16.876 9.581 1.00 68.75 209 GLN A N 1
ATOM 1588 C CA . GLN A 1 209 ? -3.688 -16.532 10.404 1.00 68.75 209 GLN A CA 1
ATOM 1589 C C . GLN A 1 209 ? -4.994 -16.551 9.632 1.00 68.75 209 GLN A C 1
ATOM 1591 O O . GLN A 1 209 ? -6.035 -16.311 10.239 1.00 68.75 209 GLN A O 1
ATOM 1596 N N . ASP A 1 210 ? -4.929 -16.832 8.326 1.00 80.38 210 ASP A N 1
ATOM 1597 C CA . ASP A 1 210 ? -6.076 -16.873 7.424 1.00 80.38 210 ASP A CA 1
ATOM 1598 C C . ASP A 1 210 ? -6.949 -15.612 7.565 1.00 80.38 210 ASP A C 1
ATOM 1600 O O . ASP A 1 210 ? -8.169 -15.688 7.694 1.00 80.38 210 ASP A O 1
ATOM 1604 N N . ARG A 1 211 ? -6.322 -14.427 7.609 1.00 79.94 211 ARG A N 1
ATOM 1605 C CA . ARG A 1 211 ? -7.024 -13.132 7.704 1.00 79.94 211 ARG A CA 1
ATOM 1606 C C . ARG A 1 211 ? -6.415 -12.090 6.791 1.00 79.94 211 ARG A C 1
ATOM 1608 O O . ARG A 1 211 ? -5.201 -11.910 6.810 1.00 79.94 211 ARG A O 1
ATOM 1615 N N . SER A 1 212 ? -7.240 -11.368 6.046 1.00 89.81 212 SER A N 1
ATOM 1616 C CA . SER A 1 212 ? -6.763 -10.235 5.250 1.00 89.81 212 SER A CA 1
ATOM 1617 C C . SER A 1 212 ? -6.543 -8.998 6.122 1.00 89.81 212 SER A C 1
ATOM 1619 O O . SER A 1 212 ? -7.079 -8.886 7.230 1.00 89.81 212 SER A O 1
ATOM 1621 N N . PHE A 1 213 ? -5.764 -8.038 5.635 1.00 91.75 213 PHE A N 1
ATOM 1622 C CA . PHE A 1 213 ? -5.558 -6.786 6.360 1.00 91.75 213 PHE A CA 1
ATOM 1623 C C . PHE A 1 213 ? -6.841 -5.968 6.516 1.00 91.75 213 PHE A C 1
ATOM 1625 O O . PHE A 1 213 ? -7.065 -5.410 7.590 1.00 91.75 213 PHE A O 1
ATOM 1632 N N . ILE A 1 214 ? -7.731 -5.984 5.517 1.00 92.75 214 ILE A N 1
ATOM 1633 C CA . ILE A 1 214 ? -9.069 -5.380 5.627 1.00 92.75 214 ILE A CA 1
ATOM 1634 C C . ILE A 1 214 ? -9.832 -5.969 6.814 1.00 92.75 214 ILE A C 1
ATOM 1636 O O . ILE A 1 214 ? -10.415 -5.236 7.607 1.00 92.75 214 ILE A O 1
ATOM 1640 N N . GLU A 1 215 ? -9.819 -7.291 6.981 1.00 90.44 215 GLU A N 1
ATOM 1641 C CA . GLU A 1 215 ? -10.524 -7.939 8.091 1.00 90.44 215 GLU A CA 1
ATOM 1642 C C . GLU A 1 215 ? -9.959 -7.526 9.451 1.00 90.44 215 GLU A C 1
ATOM 1644 O O . GLU A 1 215 ? -10.717 -7.336 10.406 1.00 90.44 215 GLU A O 1
ATOM 1649 N N . GLN A 1 216 ? -8.638 -7.347 9.542 1.00 89.00 216 GLN A N 1
ATOM 1650 C CA . GLN A 1 216 ? -7.998 -6.871 10.766 1.00 89.00 216 GLN A CA 1
ATOM 1651 C C . GLN A 1 216 ? -8.302 -5.396 11.046 1.00 89.00 216 GLN A C 1
ATOM 1653 O O . GLN A 1 216 ? -8.577 -5.051 12.193 1.00 89.00 216 GLN A O 1
ATOM 1658 N N . GLN A 1 217 ? -8.332 -4.531 10.031 1.00 91.06 217 GLN A N 1
ATOM 1659 C CA . GLN A 1 217 ? -8.759 -3.138 10.196 1.00 91.06 217 GLN A CA 1
ATOM 1660 C C . GLN A 1 217 ? -10.235 -3.040 10.608 1.00 91.06 217 GLN A C 1
ATOM 1662 O O . GLN A 1 217 ? -10.586 -2.286 11.518 1.00 91.06 217 GLN A O 1
ATOM 1667 N N . MET A 1 218 ? -11.104 -3.846 9.995 1.00 91.00 218 MET A N 1
ATOM 1668 C CA . MET A 1 218 ? -12.534 -3.871 10.302 1.00 91.00 218 MET A CA 1
ATOM 1669 C C . MET A 1 218 ? -12.793 -4.219 11.764 1.00 91.00 218 MET A C 1
ATOM 1671 O O . MET A 1 218 ? -13.561 -3.532 12.438 1.00 91.00 218 MET A O 1
ATOM 1675 N N . GLU A 1 219 ? -12.145 -5.257 12.283 1.00 88.12 219 GLU A N 1
ATOM 1676 C CA . GLU A 1 219 ? -12.335 -5.634 13.680 1.00 88.12 219 GLU A CA 1
ATOM 1677 C C . GLU A 1 219 ? -11.654 -4.613 14.629 1.00 88.12 219 GLU A C 1
ATOM 1679 O O . GLU A 1 219 ? -12.212 -4.326 15.691 1.00 88.12 219 GLU A O 1
ATOM 1684 N N . LEU A 1 220 ? -10.534 -3.977 14.232 1.00 88.94 220 LEU A N 1
ATOM 1685 C CA . LEU A 1 220 ? -9.819 -2.976 15.045 1.00 88.94 220 LEU A CA 1
ATOM 1686 C C . LEU A 1 220 ? -10.732 -1.780 15.288 1.00 88.94 220 LEU A C 1
ATOM 1688 O O . LEU A 1 220 ? -11.017 -1.397 16.425 1.00 88.94 220 LEU A O 1
ATOM 1692 N N . TYR A 1 221 ? -11.230 -1.196 14.203 1.00 90.00 221 TYR A N 1
ATOM 1693 C CA . TYR A 1 221 ? -12.030 0.017 14.266 1.00 90.00 221 TYR A CA 1
ATOM 1694 C C . TYR A 1 221 ? -13.434 -0.236 14.811 1.00 90.00 221 TYR A C 1
ATOM 1696 O O . TYR A 1 221 ? -13.976 0.629 15.505 1.00 90.00 221 TYR A O 1
ATOM 1704 N N . LYS A 1 222 ? -13.992 -1.436 14.623 1.00 89.69 222 LYS A N 1
ATOM 1705 C CA . LYS A 1 222 ? -15.218 -1.863 15.312 1.00 89.69 222 LYS A CA 1
ATOM 1706 C C . LYS A 1 222 ? -15.053 -1.828 16.834 1.00 89.69 222 LYS A C 1
ATOM 1708 O O . LYS A 1 222 ? -15.962 -1.362 17.521 1.00 89.69 222 LYS A O 1
ATOM 1713 N N . GLY A 1 223 ? -13.892 -2.235 17.357 1.00 85.06 223 GLY A N 1
ATOM 1714 C CA . GLY A 1 223 ? -13.567 -2.152 18.786 1.00 85.06 223 GLY A CA 1
ATOM 1715 C C . GLY A 1 223 ? -13.543 -0.719 19.332 1.00 85.06 223 GLY A C 1
ATOM 1716 O O . GLY A 1 223 ? -13.946 -0.488 20.471 1.00 85.06 223 GLY A O 1
ATOM 1717 N N . THR A 1 224 ? -13.156 0.260 18.508 1.00 87.75 224 THR A N 1
ATOM 1718 C CA . THR A 1 224 ? -13.092 1.680 18.912 1.00 87.75 224 THR A CA 1
ATOM 1719 C C . THR A 1 224 ? -14.458 2.357 19.021 1.00 87.75 224 THR A C 1
ATOM 1721 O O . THR A 1 224 ? -14.575 3.381 19.688 1.00 87.75 224 THR A O 1
ATOM 1724 N N . LYS A 1 225 ? -15.486 1.839 18.330 1.00 89.12 225 LYS A N 1
ATOM 1725 C CA . LYS A 1 225 ? -16.800 2.493 18.146 1.00 89.12 225 LYS A CA 1
ATOM 1726 C C . LYS A 1 225 ? -16.729 3.916 17.563 1.00 89.12 225 LYS A C 1
ATOM 1728 O O . LYS A 1 225 ? -17.718 4.644 17.592 1.00 89.12 225 LYS A O 1
ATOM 1733 N N . CYS A 1 226 ? -15.589 4.308 16.994 1.00 91.94 226 CYS A N 1
ATOM 1734 C CA . CYS A 1 226 ? -15.397 5.637 16.429 1.00 91.94 226 CYS A CA 1
ATOM 1735 C C . CYS A 1 226 ? -15.993 5.802 15.033 1.00 91.94 226 CYS A C 1
ATOM 1737 O O . CYS A 1 226 ? -16.065 6.929 14.559 1.00 91.94 226 CYS A O 1
ATOM 1739 N N . PHE A 1 227 ? -16.441 4.737 14.371 1.00 91.88 227 PHE A N 1
ATOM 1740 C CA . PHE A 1 227 ? -17.092 4.793 13.059 1.00 91.88 227 PHE A CA 1
ATOM 1741 C C . PHE A 1 227 ? -18.565 4.424 13.198 1.00 91.88 227 PHE A C 1
ATOM 1743 O O . PHE A 1 227 ? -18.907 3.452 13.870 1.00 91.88 227 PHE A O 1
ATOM 1750 N N . THR A 1 228 ? -19.442 5.208 12.575 1.00 89.44 228 THR A N 1
ATOM 1751 C CA . THR A 1 228 ? -20.892 5.001 12.673 1.00 89.44 228 THR A CA 1
ATOM 1752 C C . THR A 1 228 ? -21.334 3.880 11.738 1.00 89.44 228 THR A C 1
ATOM 1754 O O . THR A 1 228 ? -22.233 3.111 12.074 1.00 89.44 228 THR A O 1
ATOM 1757 N N . ASN A 1 229 ? -20.688 3.755 10.578 1.00 91.00 229 ASN A N 1
ATOM 1758 C CA . ASN A 1 229 ? -20.938 2.687 9.624 1.00 91.00 229 ASN A CA 1
ATOM 1759 C C . ASN A 1 229 ? -19.622 2.119 9.082 1.00 91.00 229 ASN A C 1
ATOM 1761 O O . ASN A 1 229 ? -19.064 2.618 8.108 1.00 91.00 229 ASN A O 1
ATOM 1765 N N . MET A 1 230 ? -19.180 1.014 9.681 1.00 91.25 230 MET A N 1
ATOM 1766 C CA . MET A 1 230 ? -17.966 0.290 9.294 1.00 91.25 230 MET A CA 1
ATOM 1767 C C . MET A 1 230 ? -17.919 -0.071 7.803 1.00 91.25 230 MET A C 1
ATOM 1769 O O . MET A 1 230 ? -16.885 0.097 7.164 1.00 91.25 230 MET A O 1
ATOM 1773 N N . ASN A 1 231 ? -19.042 -0.501 7.221 1.00 86.94 231 ASN A N 1
ATOM 1774 C CA . ASN A 1 231 ? -19.086 -0.894 5.811 1.00 86.94 231 ASN A CA 1
ATOM 1775 C C . ASN A 1 231 ? -18.889 0.306 4.878 1.00 86.94 231 ASN A C 1
ATOM 1777 O O . ASN A 1 231 ? -18.215 0.206 3.857 1.00 86.94 231 ASN A O 1
ATOM 1781 N N . ARG A 1 232 ? -19.490 1.450 5.217 1.00 87.81 232 ARG A N 1
ATOM 1782 C CA . ARG A 1 232 ? -19.437 2.654 4.381 1.00 87.81 232 ARG A CA 1
ATOM 1783 C C . ARG A 1 232 ? -18.160 3.462 4.585 1.00 87.81 232 ARG A C 1
ATOM 1785 O O . ARG A 1 232 ? -17.728 4.127 3.651 1.00 87.81 232 ARG A O 1
ATOM 1792 N N . GLU A 1 233 ? -17.612 3.461 5.795 1.00 91.69 233 GLU A N 1
ATOM 1793 C CA . GLU A 1 233 ? -16.509 4.348 6.168 1.00 91.69 233 GLU A CA 1
ATOM 1794 C C . GLU A 1 233 ? -15.146 3.662 6.134 1.00 91.69 233 GLU A C 1
ATOM 1796 O O . GLU A 1 233 ? -14.185 4.323 5.752 1.00 91.69 233 GLU A O 1
ATOM 1801 N N . VAL A 1 234 ? -15.067 2.379 6.508 1.00 93.19 234 VAL A N 1
ATOM 1802 C CA . VAL A 1 234 ? -13.811 1.615 6.560 1.00 93.19 234 VAL A CA 1
ATOM 1803 C C . VAL A 1 234 ? -13.718 0.696 5.348 1.00 93.19 234 VAL A C 1
ATOM 1805 O O . VAL A 1 234 ? -12.970 0.993 4.421 1.00 93.19 234 VAL A O 1
ATOM 1808 N N . LEU A 1 235 ? -14.580 -0.329 5.281 1.00 94.25 235 LEU A N 1
ATOM 1809 C CA . LEU A 1 235 ? -14.532 -1.352 4.230 1.00 94.25 235 LEU A CA 1
ATOM 1810 C C . LEU A 1 235 ? -14.548 -0.751 2.826 1.00 94.25 235 LEU A C 1
ATOM 1812 O O . LEU A 1 235 ? -13.755 -1.146 1.984 1.00 94.25 235 LEU A O 1
ATOM 1816 N N . ARG A 1 236 ? -15.443 0.209 2.567 1.00 95.69 236 ARG A N 1
ATOM 1817 C CA . ARG A 1 236 ? -15.527 0.860 1.257 1.00 95.69 236 ARG A CA 1
ATOM 1818 C C . ARG A 1 236 ? -14.200 1.498 0.844 1.00 95.69 236 ARG A C 1
ATOM 1820 O O . ARG A 1 236 ? -13.789 1.313 -0.291 1.00 95.69 236 ARG A O 1
ATOM 1827 N N . LYS A 1 237 ? -13.547 2.240 1.740 1.00 95.94 237 LYS A N 1
ATOM 1828 C CA . LYS A 1 237 ? -12.302 2.939 1.402 1.00 95.94 237 LYS A CA 1
ATOM 1829 C C . LYS A 1 237 ? -11.136 1.972 1.227 1.00 95.94 237 LYS A C 1
ATOM 1831 O O . LYS A 1 237 ? -10.295 2.173 0.362 1.00 95.94 237 LYS A O 1
ATOM 1836 N N . ASP A 1 238 ? -11.105 0.906 2.019 1.00 95.50 238 ASP A N 1
ATOM 1837 C CA . ASP A 1 238 ? -10.156 -0.184 1.811 1.00 95.50 238 ASP A CA 1
ATOM 1838 C C . ASP A 1 238 ? -10.367 -0.876 0.454 1.00 95.50 238 ASP A C 1
ATOM 1840 O O . ASP A 1 238 ? -9.399 -1.180 -0.238 1.00 95.50 238 ASP A O 1
ATOM 1844 N N . VAL A 1 239 ? -11.623 -1.102 0.050 1.00 95.44 239 VAL A N 1
ATOM 1845 C CA . VAL A 1 239 ? -11.956 -1.657 -1.271 1.00 95.44 239 VAL A CA 1
ATOM 1846 C C . VAL A 1 239 ? -11.531 -0.708 -2.391 1.00 95.44 239 VAL A C 1
ATOM 1848 O O . VAL A 1 239 ? -10.968 -1.185 -3.365 1.00 95.44 239 VAL A O 1
ATOM 1851 N N . GLU A 1 240 ? -11.701 0.607 -2.237 1.00 97.00 240 GLU A N 1
ATOM 1852 C CA . GLU A 1 240 ? -11.225 1.605 -3.213 1.00 97.00 240 GLU A CA 1
ATOM 1853 C C . GLU A 1 240 ? -9.695 1.509 -3.427 1.00 97.00 240 GLU A C 1
ATOM 1855 O O . GLU A 1 240 ? -9.222 1.600 -4.559 1.00 97.00 240 GLU A O 1
ATOM 1860 N N . VAL A 1 241 ? -8.906 1.242 -2.375 1.00 96.94 241 VAL A N 1
ATOM 1861 C CA . VAL A 1 241 ? -7.456 0.980 -2.510 1.00 96.94 241 VAL A CA 1
ATOM 1862 C C . VAL A 1 241 ? -7.183 -0.324 -3.265 1.00 96.94 241 VAL A C 1
ATOM 1864 O O . VAL A 1 241 ? -6.282 -0.369 -4.101 1.00 96.94 241 VAL A O 1
ATOM 1867 N N . VAL A 1 242 ? -7.951 -1.383 -2.997 1.00 96.44 242 VAL A N 1
ATOM 1868 C CA . VAL A 1 242 ? -7.807 -2.675 -3.692 1.00 96.44 242 VAL A CA 1
ATOM 1869 C C . VAL A 1 242 ? -8.191 -2.570 -5.166 1.00 96.44 242 VAL A C 1
ATOM 1871 O O . VAL A 1 242 ? -7.512 -3.158 -6.003 1.00 96.44 242 VAL A O 1
ATOM 1874 N N . GLU A 1 243 ? -9.254 -1.837 -5.492 1.00 97.06 243 GLU A N 1
ATOM 1875 C CA . GLU A 1 243 ? -9.661 -1.554 -6.872 1.00 97.06 243 GLU A CA 1
ATOM 1876 C C . GLU A 1 243 ? -8.536 -0.833 -7.613 1.00 97.06 243 GLU A C 1
ATOM 1878 O O . GLU A 1 243 ? -8.068 -1.328 -8.634 1.00 97.06 243 GLU A O 1
ATOM 1883 N N . TYR A 1 244 ? -8.002 0.239 -7.025 1.00 98.00 244 TYR A N 1
ATOM 1884 C CA . TYR A 1 244 ? -6.884 0.971 -7.613 1.00 98.00 244 TYR A CA 1
ATOM 1885 C C . TYR A 1 244 ? -5.627 0.102 -7.801 1.00 98.00 244 TY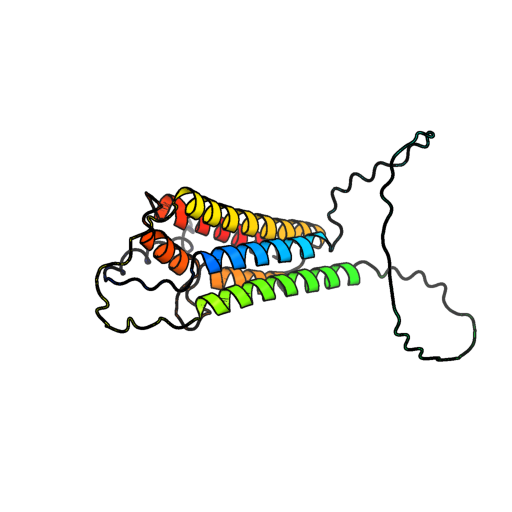R A C 1
ATOM 1887 O O . TYR A 1 244 ? -4.939 0.190 -8.817 1.00 98.00 244 TYR A O 1
ATOM 1895 N N . LEU A 1 245 ? -5.335 -0.781 -6.844 1.00 97.31 245 LEU A N 1
ATOM 1896 C CA . LEU A 1 245 ? -4.229 -1.731 -6.945 1.00 97.31 245 LEU A CA 1
ATOM 1897 C C . LEU A 1 245 ? -4.439 -2.761 -8.066 1.00 97.31 245 LEU A C 1
ATOM 1899 O O . LEU A 1 245 ? -3.484 -3.100 -8.762 1.00 97.31 245 LEU A O 1
ATOM 1903 N N . ASN A 1 246 ? -5.665 -3.255 -8.252 1.00 97.19 246 ASN A N 1
ATOM 1904 C CA . ASN A 1 246 ? -5.987 -4.167 -9.349 1.00 97.19 246 ASN A CA 1
ATOM 1905 C C . ASN A 1 246 ? -5.829 -3.470 -10.705 1.00 97.19 246 ASN A C 1
ATOM 1907 O O . ASN A 1 246 ? -5.160 -4.025 -11.574 1.00 97.19 246 ASN A O 1
ATOM 1911 N N . ASP A 1 247 ? -6.349 -2.249 -10.852 1.00 98.00 247 ASP A N 1
ATOM 1912 C CA . ASP A 1 247 ? -6.206 -1.450 -12.075 1.00 98.00 247 ASP A CA 1
ATOM 1913 C C . ASP A 1 247 ? -4.722 -1.234 -12.416 1.00 98.00 247 ASP A C 1
ATOM 1915 O O . ASP A 1 247 ? -4.298 -1.428 -13.555 1.00 98.00 247 ASP A O 1
ATOM 1919 N N . LEU A 1 248 ? -3.894 -0.911 -11.415 1.00 97.88 248 LEU A N 1
ATOM 1920 C CA . LEU A 1 248 ? -2.449 -0.766 -11.595 1.00 97.88 248 LEU A CA 1
ATOM 1921 C C . LEU A 1 248 ? -1.775 -2.079 -12.027 1.00 97.88 248 LEU A C 1
ATOM 1923 O O . LEU A 1 248 ? -0.894 -2.062 -12.884 1.00 97.88 248 LEU A O 1
ATOM 1927 N N . ILE A 1 249 ? -2.169 -3.223 -11.459 1.00 97.75 249 ILE A N 1
ATOM 1928 C CA . ILE A 1 249 ? -1.649 -4.543 -11.859 1.00 97.75 249 ILE A CA 1
ATOM 1929 C C . ILE A 1 249 ? -2.034 -4.872 -13.308 1.00 97.75 249 ILE A C 1
ATOM 1931 O O . ILE A 1 249 ? -1.243 -5.496 -14.020 1.00 97.75 249 ILE A O 1
ATOM 1935 N N . GLU A 1 250 ? -3.225 -4.470 -13.753 1.00 97.00 250 GLU A N 1
ATOM 1936 C CA . GLU A 1 250 ? -3.690 -4.684 -15.126 1.00 97.00 250 GLU A CA 1
ATOM 1937 C C . GLU A 1 250 ? -2.852 -3.915 -16.158 1.00 97.00 250 GLU A C 1
ATOM 1939 O O . GLU A 1 250 ? -2.671 -4.411 -17.266 1.00 97.00 250 GLU A O 1
ATOM 1944 N N . MET A 1 251 ? -2.238 -2.785 -15.786 1.00 97.00 251 MET A N 1
ATOM 1945 C CA . MET A 1 251 ? -1.371 -1.990 -16.674 1.00 97.00 251 MET A CA 1
ATOM 1946 C C . MET A 1 251 ? -0.074 -2.693 -17.121 1.00 97.00 251 MET A C 1
ATOM 1948 O O . MET A 1 251 ? 0.668 -2.133 -17.930 1.00 97.00 251 MET A O 1
ATOM 1952 N N . PHE A 1 252 ? 0.253 -3.872 -16.586 1.00 95.94 252 PHE A N 1
ATOM 1953 C CA . PHE A 1 252 ? 1.457 -4.637 -16.948 1.00 95.94 252 PHE A CA 1
ATOM 1954 C C . PHE A 1 252 ? 1.230 -5.646 -18.092 1.00 95.94 252 PHE A C 1
ATOM 1956 O O . PHE A 1 252 ? 2.160 -6.375 -18.455 1.00 95.94 252 PHE A O 1
ATOM 1963 N N . TRP A 1 253 ? 0.022 -5.699 -18.661 1.00 89.25 253 TRP A N 1
ATOM 1964 C CA . TRP A 1 253 ? -0.373 -6.608 -19.744 1.00 89.25 253 TRP A CA 1
ATOM 1965 C C . TRP A 1 253 ? -0.746 -5.850 -21.018 1.00 89.25 253 TRP A C 1
ATOM 1967 O O . TRP A 1 253 ? -0.332 -6.322 -22.102 1.00 89.25 253 TRP A O 1
#

Foldseek 3Di:
DDDDDDDDPVPPVVPPPPPDDPDDDFFFLCALVLLLVLLVLLLVLLVLLPPADPPDPPPPPDDDDDDDDDDDDDDDDDDDDDDDDDDDDDDDDDDDDPDPDPDDQVVSLVVSLVSNLVSLVVSLVSLQVSVADDGPDPPPDPDDPDDPPPQPPLVVSLVSLVSSLVSLVSSLVSVLVSCVVSVAALPGSNLVSLVSVLCQAPFLPDHPNSDHPLRSQLSNVVVNPSDPDSVVRRVVSSVVSSVSSVVSSVSRD